Protein AF-A0A239FZC8-F1 (afdb_monomer)

Sequence (297 aa):
MQEYKDGKLLRVVVDGQQRLRAIFDFINDGIKISRAHNKEFAGLTFSQLPEDMQDDFMQYEVGCDVLNSAPLEELLDIFARINRYTVKLNGQEMRNASYSGFFKSAAYEIGYENLDHWLSSGILSKTSINRMAEAELASDLLGCFLVQMQSSKAVETTYKRFEDEEGAIPEVRARLRNAIHAVASVYTNDEIKGSAWSSKHMYFSLVTTLGHLQHEIEGLPETPLCENILDETQKLKSVLNGISADYASYSPQPKRAMAPEHLKPFIRASTLATTDTQARVARSVYILSVLEAHFDD

Foldseek 3Di:
DWDQDPNDIDDDDPDCPVVVVVLVCQCVQVDADDCLRPVVRGRPGLVRDDPVVNVVSVPDDDDDDDDDPDDPVVVVVVVVCVVVPPDPQDPVSVLVVVADFNLLSLLVVQLVVCVCLLPLLLLDDPVVVVNVVSSLLSLQLLQQLPPHQFFSVCSSVVRVVGRRPNPCSVVSSVLLVVLVVLVCLLDDSVRSNVWQCSHNLNVSLSSQLLSCQDPNGHLADDAPHHNVVSVVSVLLNVLVRVVRVLLVQQLDPPSLVVRDPLCNQLSCLSRPSVRGSSSSNSVSNSSRVSVCVSPVD

InterPro domains:
  IPR004919 GmrSD restriction endonucleases, N-terminal domain [PF03235] (12-99)

Organism: NCBI:txid74033

Radius of gyration: 24.31 Å; Cα contacts (8 Å, |Δi|>4): 348; chains: 1; bounding box: 44×50×77 Å

pLDDT: mean 90.91, std 10.53, range [50.06, 98.81]

Structure (mmCIF, N/CA/C/O backbone):
data_AF-A0A239FZC8-F1
#
_entry.id   AF-A0A239FZC8-F1
#
loop_
_atom_site.group_PDB
_atom_site.id
_atom_site.type_symbol
_atom_site.label_atom_id
_atom_site.label_alt_id
_atom_site.label_comp_id
_atom_site.label_asym_id
_atom_site.label_entity_id
_atom_site.label_seq_id
_atom_site.pdbx_PDB_ins_code
_atom_site.Cartn_x
_atom_site.Cartn_y
_atom_site.Cartn_z
_atom_site.occupancy
_atom_site.B_iso_or_equiv
_atom_site.auth_seq_id
_atom_site.auth_comp_id
_atom_site.auth_asym_id
_atom_site.auth_atom_id
_atom_site.pdbx_PDB_model_num
ATOM 1 N N . MET A 1 1 ? -14.727 18.823 31.881 1.00 56.81 1 MET A N 1
ATOM 2 C CA . MET A 1 1 ? -14.936 19.964 32.797 1.00 56.81 1 MET A CA 1
ATOM 3 C C . MET A 1 1 ? -15.112 19.424 34.198 1.00 56.81 1 MET A C 1
ATOM 5 O O . MET A 1 1 ? -15.787 18.415 34.356 1.00 56.81 1 MET A O 1
ATOM 9 N N . GLN A 1 2 ? -14.489 20.051 35.186 1.00 64.50 2 GLN A N 1
ATOM 10 C CA . GLN A 1 2 ? -14.589 19.655 36.587 1.00 64.50 2 GLN A CA 1
ATOM 11 C C . GLN A 1 2 ? -15.276 20.773 37.379 1.00 64.50 2 GLN A C 1
ATOM 13 O O . GLN A 1 2 ? -14.821 21.912 37.341 1.00 64.50 2 GLN A O 1
ATOM 18 N N . GLU A 1 3 ? -16.365 20.447 38.071 1.00 65.56 3 GLU A N 1
ATOM 19 C CA . GLU A 1 3 ? -17.132 21.355 38.928 1.00 65.56 3 GLU A CA 1
ATOM 20 C C . GLU A 1 3 ? -17.284 20.723 40.315 1.00 65.56 3 GLU A C 1
ATOM 22 O O . GLU A 1 3 ? -17.449 19.511 40.446 1.00 65.56 3 GLU A O 1
ATOM 27 N N . TYR A 1 4 ? -17.209 21.531 41.369 1.00 68.50 4 TYR A N 1
ATOM 28 C CA . TYR A 1 4 ? -17.460 21.071 42.729 1.00 68.50 4 TYR A CA 1
ATOM 29 C C . TYR A 1 4 ? -18.851 21.524 43.161 1.00 68.50 4 TYR A C 1
ATOM 31 O O . TYR A 1 4 ? -19.102 22.724 43.270 1.00 68.50 4 TYR A O 1
ATOM 39 N N . LYS A 1 5 ? -19.758 20.572 43.397 1.00 66.25 5 LYS A N 1
ATOM 40 C CA . LYS A 1 5 ? -21.150 20.850 43.762 1.00 66.25 5 LYS A CA 1
ATOM 41 C C . LYS A 1 5 ? -21.607 19.895 44.861 1.00 66.25 5 LYS A C 1
ATOM 43 O O . LYS A 1 5 ? -21.376 18.693 44.773 1.00 66.25 5 LYS A O 1
ATOM 48 N N . ASP A 1 6 ? -22.207 20.439 45.919 1.00 69.50 6 ASP A N 1
ATOM 49 C CA . ASP A 1 6 ? -22.741 19.690 47.071 1.00 69.50 6 ASP A CA 1
ATOM 50 C C . ASP A 1 6 ? -21.749 18.697 47.710 1.00 69.50 6 ASP A C 1
ATOM 52 O O . ASP A 1 6 ? -22.090 17.562 48.042 1.00 69.50 6 ASP A O 1
ATOM 56 N N . GLY A 1 7 ? -20.483 19.104 47.855 1.00 72.56 7 GLY A N 1
ATOM 57 C CA . GLY A 1 7 ? -19.440 18.259 48.448 1.00 72.56 7 GLY A CA 1
ATOM 58 C C . GLY A 1 7 ? -18.921 17.146 47.529 1.00 72.56 7 GLY A C 1
ATOM 59 O O . GLY A 1 7 ? -18.115 16.324 47.959 1.00 72.56 7 GLY A O 1
ATOM 60 N N . LYS A 1 8 ? -19.378 17.101 46.271 1.00 66.00 8 LYS A N 1
ATOM 61 C CA . LYS A 1 8 ? -18.981 16.107 45.273 1.00 66.00 8 LYS A CA 1
ATOM 62 C C . LYS A 1 8 ? -18.266 16.773 44.108 1.00 66.00 8 LYS A C 1
ATOM 64 O O . LYS A 1 8 ? -18.642 17.847 43.639 1.00 66.00 8 LYS A O 1
ATOM 69 N N . LEU A 1 9 ? -17.239 16.091 43.616 1.00 72.94 9 LEU A N 1
ATOM 70 C CA . LEU A 1 9 ? -16.553 16.476 42.397 1.00 72.94 9 LEU A CA 1
ATOM 71 C C . LEU A 1 9 ? -17.318 15.918 41.194 1.00 72.94 9 LEU A C 1
ATOM 73 O O . LEU A 1 9 ? -17.298 14.714 40.946 1.00 72.94 9 LEU A O 1
ATOM 77 N N . LEU A 1 10 ? -18.001 16.786 40.457 1.00 73.75 10 LEU A N 1
ATOM 78 C CA . LEU A 1 10 ? -18.678 16.435 39.218 1.00 73.75 10 LEU A CA 1
ATOM 79 C C . LEU A 1 10 ? -17.711 16.640 38.050 1.00 73.75 10 LEU A C 1
ATOM 81 O O . LEU A 1 10 ? -17.156 17.723 37.865 1.00 73.75 10 LEU A O 1
ATOM 85 N N . ARG A 1 11 ? -17.517 15.605 37.231 1.00 75.38 11 ARG A N 1
ATOM 86 C CA . ARG A 1 11 ? -16.782 15.716 35.969 1.00 75.38 11 ARG A CA 1
ATOM 87 C C . ARG A 1 11 ? -17.743 15.529 34.805 1.00 75.38 11 ARG A C 1
ATOM 89 O O . ARG A 1 11 ? -18.406 14.504 34.703 1.00 75.38 11 ARG A O 1
ATOM 96 N N . VAL A 1 12 ? -17.801 16.522 33.927 1.00 74.81 12 VAL A N 1
ATOM 97 C CA . VAL A 1 12 ? -18.571 16.478 32.683 1.00 74.81 12 VAL A CA 1
ATOM 98 C C . VAL A 1 12 ? -17.628 16.135 31.537 1.00 74.81 12 VAL A C 1
ATOM 100 O O . VAL A 1 12 ? -16.618 16.819 31.324 1.00 74.81 12 VAL A O 1
ATOM 103 N N . VAL A 1 13 ? -17.972 15.078 30.803 1.00 78.38 13 VAL A N 1
ATOM 104 C CA . VAL A 1 13 ? -17.283 14.661 29.579 1.00 78.38 13 VAL A CA 1
ATOM 105 C C . VAL A 1 13 ? -17.641 15.643 28.472 1.00 78.38 13 VAL A C 1
ATOM 107 O O . VAL A 1 13 ? -18.806 15.748 28.086 1.00 78.38 13 VAL A O 1
ATOM 110 N N . VAL A 1 14 ? -16.636 16.363 27.980 1.00 72.06 14 VAL A N 1
ATOM 111 C CA . VAL A 1 14 ? -16.830 17.402 26.960 1.00 72.06 14 VAL A CA 1
ATOM 112 C C . VAL A 1 14 ? -16.554 16.874 25.548 1.00 72.06 14 VAL A C 1
ATOM 114 O O . VAL A 1 14 ? -17.239 17.266 24.613 1.00 72.06 14 VAL A O 1
ATOM 117 N N . ASP A 1 15 ? -15.615 15.936 25.411 1.00 74.94 15 ASP A N 1
ATOM 118 C CA . ASP A 1 15 ? -15.326 15.181 24.187 1.00 74.94 15 ASP A CA 1
ATOM 119 C C . ASP A 1 15 ? -14.998 13.716 24.552 1.00 74.94 15 ASP A C 1
ATOM 121 O O . ASP A 1 15 ? -14.727 13.411 25.713 1.00 74.94 15 ASP A O 1
ATOM 125 N N . GLY A 1 16 ? -15.077 12.792 23.592 1.00 77.12 16 GLY A N 1
ATOM 126 C CA . GLY A 1 16 ? -14.844 11.358 23.808 1.00 77.12 16 GLY A CA 1
ATOM 127 C C . GLY A 1 16 ? -16.080 10.568 24.251 1.00 77.12 16 GLY A C 1
ATOM 128 O O . GLY A 1 16 ? -15.968 9.386 24.571 1.00 77.12 16 GLY A O 1
ATOM 129 N N . GLN A 1 17 ? -17.271 11.178 24.218 1.00 80.69 17 GLN A N 1
ATOM 130 C CA . GLN A 1 17 ? -18.528 10.533 24.629 1.00 80.69 17 GLN A CA 1
ATOM 131 C C . GLN A 1 17 ? -18.796 9.214 23.891 1.00 80.69 17 GLN A C 1
ATOM 133 O O . GLN A 1 17 ? -19.240 8.251 24.508 1.00 80.69 17 GLN A O 1
ATOM 138 N N . GLN A 1 18 ? -18.501 9.149 22.588 1.00 77.38 18 GLN A N 1
ATOM 139 C CA . GLN A 1 18 ? -18.691 7.924 21.804 1.00 77.38 18 GLN A CA 1
ATOM 140 C C . GLN A 1 18 ? -17.722 6.810 22.225 1.00 77.38 18 GLN A C 1
ATOM 142 O O . GLN A 1 18 ? -18.128 5.655 22.297 1.00 77.38 18 GLN A O 1
ATOM 147 N N . ARG A 1 19 ? -16.468 7.151 22.564 1.00 85.69 19 ARG A N 1
ATOM 148 C CA . ARG A 1 19 ? -15.463 6.175 23.021 1.00 85.69 19 ARG A CA 1
ATOM 149 C C . ARG A 1 19 ? -15.834 5.608 24.386 1.00 85.69 19 ARG A C 1
ATOM 151 O O . ARG A 1 19 ? -15.851 4.397 24.554 1.00 85.69 19 ARG A O 1
ATOM 158 N N . LEU A 1 20 ? -16.191 6.479 25.332 1.00 89.81 20 LEU A N 1
ATOM 159 C CA . LEU A 1 20 ? -16.640 6.050 26.658 1.00 89.81 20 LEU A CA 1
ATOM 160 C C . LEU A 1 20 ? -17.904 5.199 26.573 1.00 89.81 20 LEU A C 1
ATOM 162 O O . LEU A 1 20 ? -17.998 4.188 27.256 1.00 89.81 20 LEU A O 1
ATOM 166 N N . ARG A 1 21 ? -18.848 5.570 25.700 1.00 89.50 21 ARG A N 1
ATOM 167 C CA . ARG A 1 21 ? -20.038 4.755 25.456 1.00 89.50 21 ARG A CA 1
ATOM 168 C C . ARG A 1 21 ? -19.667 3.360 24.962 1.00 89.50 21 ARG A C 1
ATOM 170 O O . ARG A 1 21 ? -20.126 2.405 25.558 1.00 89.50 21 ARG A O 1
ATOM 177 N N . ALA A 1 22 ? -18.794 3.240 23.962 1.00 89.12 22 ALA A N 1
ATOM 178 C CA . ALA A 1 22 ? -18.357 1.933 23.471 1.00 89.12 22 ALA A CA 1
ATOM 179 C C . ALA A 1 22 ? -17.675 1.082 24.561 1.00 89.12 22 ALA A C 1
ATOM 181 O O . ALA A 1 22 ? -17.943 -0.111 24.652 1.00 89.12 22 ALA A O 1
ATOM 182 N N . ILE A 1 23 ? -16.843 1.688 25.420 1.00 91.94 23 ILE A N 1
ATOM 183 C CA . ILE A 1 23 ? -16.215 0.994 26.560 1.00 91.94 23 ILE A CA 1
ATOM 184 C C . ILE A 1 23 ? -17.284 0.474 27.527 1.00 91.94 23 ILE A C 1
ATOM 186 O O . ILE A 1 23 ? -17.276 -0.704 27.878 1.00 91.94 23 ILE A O 1
ATOM 190 N N . PHE A 1 24 ? -18.225 1.327 27.938 1.00 92.88 24 PHE A N 1
ATOM 191 C CA . PHE A 1 24 ? -19.292 0.919 28.853 1.00 92.88 24 PHE A CA 1
ATOM 192 C C . PHE A 1 24 ? -20.239 -0.103 28.228 1.00 92.88 24 PHE A C 1
ATOM 194 O O . PHE A 1 24 ? -20.649 -1.037 28.909 1.00 92.88 24 PHE A O 1
ATOM 201 N N . ASP A 1 25 ? -20.575 0.044 26.951 1.00 93.69 25 ASP A N 1
ATOM 202 C CA . ASP A 1 25 ? -21.417 -0.910 26.237 1.00 93.69 25 ASP A CA 1
ATOM 203 C C . ASP A 1 25 ? -20.723 -2.277 26.154 1.00 93.69 25 ASP A C 1
ATOM 205 O O . ASP A 1 25 ? -21.385 -3.293 26.326 1.00 93.69 25 ASP A O 1
ATOM 209 N N . PHE A 1 26 ? -19.398 -2.331 25.973 1.00 94.19 26 PHE A N 1
ATOM 210 C CA . PHE A 1 26 ? -18.653 -3.591 26.006 1.00 94.19 26 PHE A CA 1
ATOM 211 C C . PHE A 1 26 ? -18.638 -4.233 27.403 1.00 94.19 26 PHE A C 1
ATOM 213 O O . PHE A 1 26 ? -18.985 -5.406 27.517 1.00 94.19 26 PHE A O 1
ATOM 220 N N . ILE A 1 27 ? -18.328 -3.466 28.461 1.00 94.38 27 ILE A N 1
ATOM 221 C CA . ILE A 1 27 ? -18.333 -3.949 29.862 1.00 94.38 27 ILE A CA 1
ATOM 222 C C . ILE A 1 27 ? -19.712 -4.501 30.263 1.00 94.38 27 ILE A C 1
ATOM 224 O O . ILE A 1 27 ? -19.801 -5.465 31.016 1.00 94.38 27 ILE A O 1
ATOM 228 N N . ASN A 1 28 ? -20.792 -3.904 29.751 1.00 94.88 28 ASN A N 1
ATOM 229 C CA . ASN A 1 28 ? -22.169 -4.322 30.027 1.00 94.88 28 ASN A CA 1
ATOM 230 C C . ASN A 1 28 ? -22.706 -5.369 29.030 1.00 94.88 28 ASN A C 1
ATOM 232 O O . ASN A 1 28 ? -23.920 -5.488 28.869 1.00 94.88 28 ASN A O 1
ATOM 236 N N . ASP A 1 29 ? -21.827 -6.094 28.333 1.00 94.25 29 ASP A N 1
ATOM 237 C CA . ASP A 1 29 ? -22.170 -7.136 27.355 1.00 94.25 29 ASP A CA 1
ATOM 238 C C . ASP A 1 29 ? -23.054 -6.674 26.172 1.00 94.25 29 ASP A C 1
ATOM 240 O O . ASP A 1 29 ? -23.653 -7.483 25.460 1.00 94.25 29 ASP A O 1
ATOM 244 N N . GLY A 1 30 ? -23.126 -5.367 25.913 1.00 90.69 30 GLY A N 1
ATOM 245 C CA . GLY A 1 30 ? -23.856 -4.766 24.793 1.00 90.69 30 GLY A CA 1
ATOM 246 C C . GLY A 1 30 ? -23.126 -4.863 23.450 1.00 90.69 30 GLY A C 1
ATOM 247 O O . GLY A 1 30 ? -23.742 -4.669 22.401 1.00 90.69 30 GLY A O 1
ATOM 248 N N . ILE A 1 31 ? -21.828 -5.183 23.464 1.00 89.94 31 ILE A N 1
ATOM 249 C CA . ILE A 1 31 ? -20.987 -5.346 22.272 1.00 89.94 31 ILE A CA 1
ATOM 250 C C . ILE A 1 31 ? -20.282 -6.703 22.336 1.00 89.94 31 ILE A C 1
ATOM 252 O O . ILE A 1 31 ? -19.783 -7.112 23.382 1.00 89.94 31 ILE A O 1
ATOM 256 N N . LYS A 1 32 ? -20.214 -7.390 21.194 1.00 92.44 32 LYS A N 1
ATOM 257 C CA . LYS A 1 32 ? -19.417 -8.609 21.014 1.00 92.44 32 LYS A CA 1
ATOM 258 C C . LYS A 1 32 ? -18.127 -8.294 20.276 1.00 92.44 32 LYS A C 1
ATOM 260 O O . LYS A 1 32 ? -18.113 -7.439 19.390 1.00 92.44 32 LYS A O 1
ATOM 265 N N . ILE A 1 33 ? -17.063 -9.023 20.591 1.00 90.06 33 ILE A N 1
ATOM 266 C CA . ILE A 1 33 ? -15.787 -8.885 19.888 1.00 90.06 33 ILE A CA 1
ATOM 267 C C . ILE A 1 33 ? -15.963 -9.316 18.430 1.00 90.06 33 ILE A C 1
ATOM 269 O O . ILE A 1 33 ? -16.385 -10.439 18.138 1.00 90.06 33 ILE A O 1
ATOM 273 N N . SER A 1 34 ? -15.632 -8.416 17.503 1.00 87.44 34 SER A N 1
ATOM 274 C CA . SER A 1 34 ? -15.636 -8.730 16.076 1.00 87.44 34 SER A CA 1
ATOM 275 C C . SER A 1 34 ? -14.573 -9.777 15.764 1.00 87.44 34 SER A C 1
ATOM 277 O O . SER A 1 34 ? -13.406 -9.630 16.138 1.00 87.44 34 SER A O 1
ATOM 279 N N . ARG A 1 35 ? -14.958 -10.794 14.988 1.00 87.62 35 ARG A N 1
ATOM 280 C CA . ARG A 1 35 ? -14.028 -11.797 14.457 1.00 87.62 35 ARG A CA 1
ATOM 281 C C . ARG A 1 35 ? -12.920 -11.173 13.600 1.00 87.62 35 ARG A C 1
ATOM 283 O O . ARG A 1 35 ? -11.842 -11.751 13.503 1.00 87.62 35 ARG A O 1
ATOM 290 N N . ALA A 1 36 ? -13.172 -10.001 13.011 1.00 80.94 36 ALA A N 1
ATOM 291 C CA . ALA A 1 36 ? -12.178 -9.246 12.254 1.00 80.94 36 ALA A CA 1
ATOM 292 C C . ALA A 1 36 ? -11.087 -8.617 13.138 1.00 80.94 36 ALA A C 1
ATOM 294 O O . ALA A 1 36 ? -10.007 -8.319 12.636 1.00 80.94 36 ALA A O 1
ATOM 295 N N . HIS A 1 37 ? -11.352 -8.401 14.430 1.00 84.19 37 HIS A N 1
ATOM 296 C CA . HIS A 1 37 ? -10.394 -7.811 15.370 1.00 84.19 37 HIS A CA 1
ATOM 297 C C . HIS A 1 37 ? -9.653 -8.872 16.186 1.00 84.19 37 HIS A C 1
ATOM 299 O O . HIS A 1 37 ? -8.464 -8.728 16.447 1.00 84.19 37 HIS A O 1
ATOM 305 N N . ASN A 1 38 ? -10.348 -9.931 16.604 1.00 84.62 38 ASN A N 1
ATOM 306 C CA . ASN A 1 38 ? -9.744 -11.034 17.339 1.00 84.62 38 ASN A CA 1
ATOM 307 C C . ASN A 1 38 ? -10.500 -12.332 17.027 1.00 84.62 38 ASN A C 1
ATOM 309 O O . ASN A 1 38 ? -11.703 -12.429 17.265 1.00 84.62 38 ASN A O 1
ATOM 313 N N . LYS A 1 39 ? -9.792 -13.324 16.473 1.00 84.94 39 LYS A N 1
ATOM 314 C CA . LYS A 1 39 ? -10.377 -14.620 16.093 1.00 84.94 39 LYS A CA 1
ATOM 315 C C . LYS A 1 39 ? -10.611 -15.542 17.289 1.00 84.94 39 LYS A C 1
ATOM 317 O O . LYS A 1 39 ? -11.552 -16.325 17.248 1.00 84.94 39 LYS A O 1
ATOM 322 N N . GLU A 1 40 ? -9.764 -15.457 18.309 1.00 90.19 40 GLU A N 1
ATOM 323 C CA . GLU A 1 40 ? -9.802 -16.309 19.500 1.00 90.19 40 GLU A CA 1
ATOM 324 C C . GLU A 1 40 ? -11.004 -15.974 20.384 1.00 90.19 40 GLU A C 1
ATOM 326 O O . GLU A 1 40 ? -11.763 -16.860 20.767 1.00 90.19 40 GLU A O 1
ATOM 331 N N . PHE A 1 41 ? -11.238 -14.683 20.619 1.00 91.19 41 PHE A N 1
ATOM 332 C CA . PHE A 1 41 ? -12.339 -14.191 21.451 1.00 91.19 41 PHE A CA 1
ATOM 333 C C . PHE A 1 41 ? -13.552 -13.725 20.635 1.00 91.19 41 PHE A C 1
ATOM 335 O O . PHE A 1 41 ? -14.428 -13.028 21.144 1.00 91.19 41 PHE A O 1
ATOM 342 N N . ALA A 1 42 ? -13.615 -14.091 19.352 1.00 92.31 42 ALA A N 1
ATOM 343 C CA . ALA A 1 42 ? -14.677 -13.678 18.445 1.00 92.31 42 ALA A CA 1
ATOM 344 C C . ALA A 1 42 ? -16.070 -14.058 18.971 1.00 92.31 42 ALA A C 1
ATOM 346 O O . ALA A 1 42 ? -16.338 -15.209 19.308 1.00 92.31 42 ALA A O 1
ATOM 347 N N . GLY A 1 43 ? -16.993 -13.095 18.970 1.00 91.31 43 GLY A N 1
ATOM 348 C CA . GLY A 1 43 ? -18.377 -13.303 19.392 1.00 91.31 43 GLY A CA 1
ATOM 349 C C . GLY A 1 43 ? -18.593 -13.330 20.907 1.00 91.31 43 GLY A C 1
ATOM 350 O O . GLY A 1 43 ? -19.755 -13.373 21.322 1.00 91.31 43 GLY A O 1
ATOM 351 N N . LEU A 1 44 ? -17.522 -13.261 21.705 1.00 94.81 44 LEU A N 1
ATOM 352 C CA . LEU A 1 44 ? -17.601 -13.153 23.158 1.00 94.81 44 LEU A CA 1
ATOM 353 C C . LEU A 1 44 ? -17.961 -11.723 23.577 1.00 94.81 44 LEU A C 1
ATOM 355 O O . LEU A 1 44 ? -17.549 -10.746 22.941 1.00 94.81 44 LEU A O 1
ATOM 359 N N . THR A 1 45 ? -18.748 -11.613 24.641 1.00 94.94 45 THR A N 1
ATOM 360 C CA . THR A 1 45 ? -18.958 -10.372 25.396 1.00 94.94 45 THR A CA 1
ATOM 361 C C . THR A 1 45 ? -17.934 -10.267 26.533 1.00 94.94 45 THR A C 1
ATOM 363 O O . THR A 1 45 ? -17.194 -11.221 26.782 1.00 94.94 45 THR A O 1
ATOM 366 N N . PHE A 1 46 ? -17.861 -9.126 27.224 1.00 95.31 46 PHE A N 1
ATOM 367 C CA . PHE A 1 46 ? -16.882 -8.912 28.294 1.00 95.31 46 PHE A CA 1
ATOM 368 C C . PHE A 1 46 ? -16.952 -9.996 29.381 1.00 95.31 46 PHE A C 1
ATOM 370 O O . PHE A 1 46 ? -15.927 -10.579 29.723 1.00 95.31 46 PHE A O 1
ATOM 377 N N . SER A 1 47 ? -18.156 -10.352 29.842 1.00 95.25 47 SER A N 1
ATOM 378 C CA . SER A 1 47 ? -18.348 -11.382 30.877 1.00 95.25 47 SER A CA 1
ATOM 379 C C . SER A 1 47 ? -17.955 -12.800 30.446 1.00 95.25 47 SER A C 1
ATOM 381 O O . SER A 1 47 ? -17.830 -13.691 31.286 1.00 95.25 47 SER A O 1
ATOM 383 N N . GLN A 1 48 ? -17.771 -13.027 29.143 1.00 95.62 48 GLN A N 1
ATOM 384 C CA .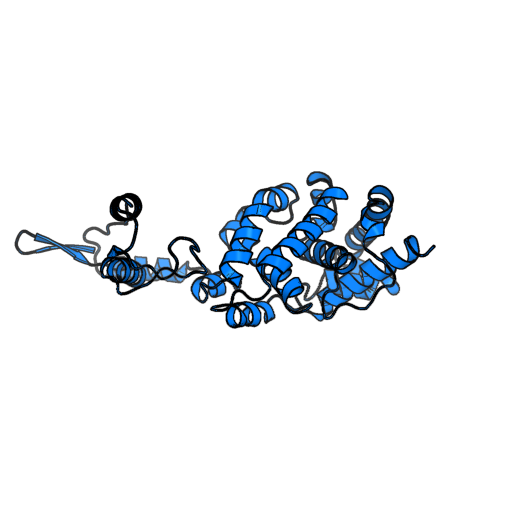 GLN A 1 48 ? -17.404 -14.323 28.572 1.00 95.62 48 GLN A CA 1
ATOM 385 C C . GLN A 1 48 ? -15.894 -14.468 28.341 1.00 95.62 48 GLN A C 1
ATOM 387 O O . GLN A 1 48 ? -15.448 -15.547 27.951 1.00 95.62 48 GLN A O 1
ATOM 392 N N . LEU A 1 49 ? -15.114 -13.402 28.545 1.00 94.88 49 LEU A N 1
ATOM 393 C CA . LEU A 1 49 ? -13.661 -13.444 28.412 1.00 94.88 49 LEU A CA 1
ATOM 394 C C . LEU A 1 49 ? -13.005 -14.239 29.554 1.00 94.88 49 LEU A C 1
ATOM 396 O O . LEU A 1 49 ? -13.565 -14.314 30.649 1.00 94.88 49 LEU A O 1
ATOM 400 N N . PRO A 1 50 ? -11.802 -14.797 29.334 1.00 95.69 50 PRO A N 1
ATOM 401 C CA . PRO A 1 50 ? -10.943 -15.278 30.415 1.00 95.69 50 PRO A CA 1
ATOM 402 C C . PRO A 1 50 ? -10.710 -14.207 31.496 1.00 95.69 50 PRO A C 1
ATOM 404 O O . PRO A 1 50 ? -10.665 -13.016 31.187 1.00 95.69 50 PRO A O 1
ATOM 407 N N . GLU A 1 51 ? -10.588 -14.623 32.760 1.00 94.19 51 GLU A N 1
ATOM 408 C CA . GLU A 1 51 ? -10.487 -13.713 33.916 1.00 94.19 51 GLU A CA 1
ATOM 409 C C . GLU A 1 51 ? -9.257 -12.792 33.825 1.00 94.19 51 GLU A C 1
ATOM 411 O O . GLU A 1 51 ? -9.368 -11.597 34.075 1.00 94.19 51 GLU A O 1
ATOM 416 N N . ASP A 1 52 ? -8.126 -13.307 33.339 1.00 94.50 52 ASP A N 1
ATOM 417 C CA . ASP A 1 52 ? -6.908 -12.538 33.059 1.00 94.50 52 ASP A CA 1
ATOM 418 C C . ASP A 1 52 ? -7.136 -11.433 32.016 1.00 94.50 52 ASP A C 1
ATOM 420 O O . ASP A 1 52 ? -6.703 -10.299 32.204 1.00 94.50 52 ASP A O 1
ATOM 424 N N . MET A 1 53 ? -7.888 -11.722 30.951 1.00 92.88 53 MET A N 1
ATOM 425 C CA . MET A 1 53 ? -8.230 -10.726 29.929 1.00 92.88 53 MET A CA 1
ATOM 426 C C . MET A 1 53 ? -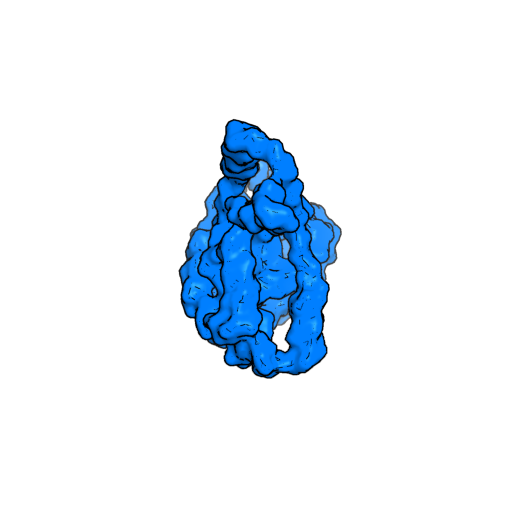9.226 -9.675 30.437 1.00 92.88 53 MET A C 1
ATOM 428 O O . MET A 1 53 ? -9.166 -8.515 30.019 1.00 92.88 53 MET A O 1
ATOM 432 N N . GLN A 1 54 ? -10.159 -10.065 31.314 1.00 94.56 54 GLN A N 1
ATOM 433 C CA . GLN A 1 54 ? -11.065 -9.118 31.972 1.00 94.56 54 GLN A CA 1
ATOM 434 C C . GLN A 1 54 ? -10.280 -8.169 32.882 1.00 94.56 54 GLN A C 1
ATOM 436 O O . GLN A 1 54 ? -10.490 -6.955 32.823 1.00 94.56 54 GLN A O 1
ATOM 441 N N . ASP A 1 55 ? -9.351 -8.711 33.668 1.00 94.12 55 ASP A N 1
ATOM 442 C CA . ASP A 1 55 ? -8.480 -7.943 34.553 1.00 94.12 55 ASP A CA 1
ATOM 443 C C . ASP A 1 55 ? -7.594 -6.973 33.764 1.00 94.12 55 ASP A C 1
ATOM 445 O O . ASP A 1 55 ? -7.568 -5.781 34.082 1.00 94.12 55 ASP A O 1
ATOM 449 N N . ASP A 1 56 ? -6.944 -7.437 32.694 1.00 93.44 56 ASP A N 1
ATOM 450 C CA . ASP A 1 56 ? -6.119 -6.600 31.816 1.00 93.44 56 ASP A CA 1
ATOM 451 C C . ASP A 1 56 ? -6.925 -5.441 31.209 1.00 93.44 56 ASP A C 1
ATOM 453 O O . ASP A 1 56 ? -6.463 -4.296 31.171 1.00 93.44 56 ASP A O 1
ATOM 457 N N . PHE A 1 57 ? -8.161 -5.704 30.768 1.00 93.00 57 PHE A N 1
ATOM 458 C CA . PHE A 1 57 ? -9.044 -4.661 30.243 1.00 93.00 57 PHE A CA 1
ATOM 459 C C . PHE A 1 57 ? -9.422 -3.635 31.322 1.00 93.00 57 PHE A C 1
ATOM 461 O O . PHE A 1 57 ? -9.405 -2.431 31.062 1.00 93.00 57 PHE A O 1
ATOM 468 N N . MET A 1 58 ? -9.744 -4.087 32.537 1.00 92.25 58 MET A N 1
ATOM 469 C CA . MET A 1 58 ? -10.141 -3.216 33.652 1.00 92.25 58 MET A CA 1
ATOM 470 C C . MET A 1 58 ? -8.980 -2.395 34.221 1.00 92.25 58 MET A C 1
ATOM 472 O O . MET A 1 58 ? -9.204 -1.313 34.768 1.00 92.25 58 MET A O 1
ATOM 476 N N . GLN A 1 59 ? -7.750 -2.885 34.082 1.00 92.88 59 GLN A N 1
ATOM 477 C CA . GLN A 1 59 ? -6.534 -2.177 34.480 1.00 92.88 59 GLN A CA 1
ATOM 478 C C . GLN A 1 59 ? -6.077 -1.138 33.447 1.00 92.88 59 GLN A C 1
ATOM 480 O O . GLN A 1 59 ? -5.188 -0.339 33.743 1.00 92.88 59 GLN A O 1
ATOM 485 N N . TYR A 1 60 ? -6.676 -1.107 32.252 1.00 90.44 60 TYR A N 1
ATOM 486 C CA . TYR A 1 60 ? -6.292 -0.157 31.215 1.00 90.44 60 TYR A CA 1
ATOM 487 C C . TYR A 1 60 ? -6.566 1.296 31.637 1.00 90.44 60 TYR A C 1
ATOM 489 O O . TYR A 1 60 ? -7.711 1.731 31.794 1.00 90.44 60 TYR A O 1
ATOM 497 N N . GLU A 1 61 ? -5.501 2.087 31.770 1.00 87.88 61 GLU A N 1
ATOM 498 C CA . GLU A 1 61 ? -5.608 3.503 32.110 1.00 87.88 61 GLU A CA 1
ATOM 499 C C . GLU A 1 61 ? -6.032 4.343 30.898 1.00 87.88 61 GLU A C 1
ATOM 501 O O . GLU A 1 61 ? -5.293 4.525 29.927 1.00 87.88 61 GLU A O 1
ATOM 506 N N . VAL A 1 62 ? -7.228 4.931 30.973 1.00 85.12 62 VAL A N 1
ATOM 507 C CA . VAL A 1 62 ? -7.701 5.879 29.959 1.00 85.12 62 VAL A CA 1
ATOM 508 C C . VAL A 1 62 ? -7.104 7.261 30.228 1.00 85.12 62 VAL A C 1
ATOM 510 O O . VAL A 1 62 ? -7.535 7.978 31.134 1.00 85.12 62 VAL A O 1
ATOM 513 N N . GLY A 1 63 ? -6.140 7.670 29.400 1.00 84.00 63 GLY A N 1
ATOM 514 C CA . GLY A 1 63 ? -5.583 9.024 29.427 1.00 84.00 63 GLY A CA 1
ATOM 515 C C . GLY A 1 63 ? -6.662 10.088 29.195 1.00 84.00 63 GLY A C 1
ATOM 516 O O . GLY A 1 63 ? -7.357 10.066 28.178 1.00 84.00 63 GLY A O 1
ATOM 517 N N . CYS A 1 64 ? -6.811 11.019 30.141 1.00 82.69 64 CYS A N 1
ATOM 518 C CA . CYS A 1 64 ? -7.820 12.076 30.097 1.00 82.69 64 CYS A CA 1
ATOM 519 C C . CYS A 1 64 ? -7.200 13.444 30.397 1.00 82.69 64 CYS A C 1
ATOM 521 O O . CYS A 1 64 ? -6.567 13.618 31.438 1.00 82.69 64 CYS A O 1
ATOM 523 N N . ASP A 1 65 ? -7.488 14.438 29.556 1.00 79.19 65 ASP A N 1
ATOM 524 C CA . ASP A 1 65 ? -7.150 15.834 29.836 1.00 79.19 65 ASP A CA 1
ATOM 525 C C . ASP A 1 65 ? -8.273 16.509 30.632 1.00 79.19 65 ASP A C 1
ATOM 527 O O . ASP A 1 65 ? -9.423 16.620 30.189 1.00 79.19 65 ASP A O 1
ATOM 531 N N . VAL A 1 66 ? -7.950 16.967 31.843 1.00 77.69 66 VAL A N 1
ATOM 532 C CA . VAL A 1 66 ? -8.918 17.622 32.728 1.00 77.69 66 VAL A CA 1
ATOM 533 C C . VAL A 1 66 ? -8.856 19.134 32.546 1.00 77.69 66 VAL A C 1
ATOM 535 O O . VAL A 1 66 ? -7.900 19.792 32.946 1.00 77.69 66 VAL A O 1
ATOM 538 N N . LEU A 1 67 ? -9.929 19.699 31.994 1.00 72.75 67 LEU A N 1
ATOM 539 C CA . LEU A 1 67 ? -10.137 21.146 31.945 1.00 72.75 67 LEU A CA 1
ATOM 540 C C . LEU A 1 67 ? -10.703 21.644 33.286 1.00 72.75 67 LEU A C 1
ATOM 542 O O . LEU A 1 67 ? -11.851 21.330 33.635 1.00 72.75 67 LEU A O 1
ATOM 546 N N . ASN A 1 68 ? -9.899 22.421 34.016 1.00 71.44 68 ASN A N 1
ATOM 547 C CA . ASN A 1 68 ? -10.256 23.041 35.295 1.00 71.44 68 ASN A CA 1
ATOM 548 C C . ASN A 1 68 ? -10.892 24.417 35.063 1.00 71.44 68 ASN A C 1
ATOM 550 O O . ASN A 1 68 ? -10.234 25.285 34.504 1.00 71.44 68 ASN A O 1
ATOM 554 N N . SER A 1 69 ? -12.136 24.614 35.514 1.00 62.28 69 SER A N 1
ATOM 555 C CA . SER A 1 69 ? -12.802 25.923 35.667 1.00 62.28 69 SER A CA 1
ATOM 556 C C . SER A 1 69 ? -12.568 26.965 34.556 1.00 62.28 69 SER A C 1
ATOM 558 O O . SER A 1 69 ? -12.428 28.150 34.852 1.00 62.28 69 SER A O 1
ATOM 560 N N . ALA A 1 70 ? -12.534 26.552 33.286 1.00 61.06 70 ALA A N 1
ATOM 561 C CA . ALA A 1 70 ? -12.430 27.483 32.165 1.00 61.06 70 ALA A CA 1
ATOM 562 C C . ALA A 1 70 ? -13.768 28.233 31.989 1.00 61.06 70 ALA A C 1
ATOM 564 O O . ALA A 1 70 ? -14.821 27.579 31.978 1.00 61.06 70 ALA A O 1
ATOM 565 N N . PRO A 1 71 ? -13.774 29.573 31.844 1.00 71.19 71 PRO A N 1
ATOM 566 C CA . PRO A 1 71 ? -14.953 30.317 31.415 1.00 71.19 71 PRO A CA 1
ATOM 567 C C . PRO A 1 71 ? -15.516 29.736 30.113 1.00 71.19 71 PRO A C 1
ATOM 569 O O . PRO A 1 71 ? -14.765 29.246 29.268 1.00 71.19 71 PRO A O 1
ATOM 572 N N . LEU A 1 72 ? -16.837 29.819 29.916 1.00 65.38 72 LEU A N 1
ATOM 573 C CA . LEU A 1 72 ? -17.506 29.270 28.728 1.00 65.38 72 LEU A CA 1
ATOM 574 C C . LEU A 1 72 ? -16.872 29.763 27.414 1.00 65.38 72 LEU A C 1
ATOM 576 O O . LEU A 1 72 ? -16.773 29.000 26.462 1.00 65.38 72 LEU A O 1
ATOM 580 N N . GLU A 1 73 ? -16.406 31.011 27.376 1.00 69.00 73 GLU A N 1
ATOM 581 C CA . GLU A 1 73 ? -15.726 31.608 26.220 1.00 69.00 73 GLU A CA 1
ATOM 582 C C . GLU A 1 73 ? -14.382 30.939 25.905 1.00 69.00 73 GLU A C 1
ATOM 584 O O . GLU A 1 73 ? -14.092 30.665 24.745 1.00 69.00 73 GLU A O 1
ATOM 589 N N . GLU A 1 74 ? -13.589 30.614 26.926 1.00 69.25 74 GLU A N 1
ATOM 590 C CA . GLU A 1 74 ? -12.300 29.932 26.771 1.00 69.25 74 GLU A CA 1
ATOM 591 C C . GLU A 1 74 ? -12.508 28.470 26.357 1.00 69.25 74 GLU A C 1
ATOM 593 O O . GLU A 1 74 ? -11.797 27.943 25.504 1.00 69.25 74 GLU A O 1
ATOM 598 N N . LEU A 1 75 ? -13.558 27.833 26.883 1.00 70.25 75 LEU A N 1
ATOM 599 C CA . LEU A 1 75 ? -13.984 26.502 26.464 1.00 70.25 75 LEU A CA 1
ATOM 600 C C . LEU A 1 75 ? -14.416 26.508 24.988 1.00 70.25 75 LEU A C 1
ATOM 602 O O . LEU A 1 75 ? -13.941 25.681 24.211 1.00 70.25 75 LEU A O 1
ATOM 606 N N . LEU A 1 76 ? -15.249 27.468 24.575 1.00 66.69 76 LEU A N 1
ATOM 607 C CA . LEU A 1 76 ? -15.662 27.645 23.180 1.00 66.69 76 LEU A CA 1
ATOM 608 C C . LEU A 1 76 ? -14.482 27.973 22.254 1.00 66.69 76 LEU A C 1
ATOM 610 O O . LEU A 1 76 ? -14.470 27.477 21.130 1.00 66.69 76 LEU A O 1
ATOM 614 N N . ASP A 1 77 ? -13.483 28.739 22.703 1.00 69.50 77 ASP A N 1
ATOM 615 C CA . ASP A 1 77 ? -12.268 29.013 21.926 1.00 69.50 77 ASP A CA 1
ATOM 616 C C . ASP A 1 77 ? -11.375 27.770 21.800 1.00 69.50 77 ASP A C 1
ATOM 618 O O . ASP A 1 77 ? -10.889 27.471 20.712 1.00 69.50 77 ASP A O 1
ATOM 622 N N . ILE A 1 78 ? -11.236 26.961 22.857 1.00 69.62 78 ILE A N 1
ATOM 623 C CA . ILE A 1 78 ? -10.567 25.653 22.782 1.00 69.62 78 ILE A CA 1
ATOM 624 C C . ILE A 1 78 ? -11.282 24.752 21.768 1.00 69.62 78 ILE A C 1
ATOM 626 O O . ILE A 1 78 ? -10.626 24.190 20.892 1.00 69.62 78 ILE A O 1
ATOM 630 N N . PHE A 1 79 ? -12.617 24.671 21.799 1.00 64.38 79 PHE A N 1
ATOM 631 C CA . PHE A 1 79 ? -13.387 23.929 20.792 1.00 64.38 79 PHE A CA 1
ATOM 632 C C . PHE A 1 79 ? -13.211 24.497 19.389 1.00 64.38 79 PHE A C 1
ATOM 634 O O . PHE A 1 79 ? -13.036 23.744 18.429 1.00 64.38 79 PHE A O 1
ATOM 641 N N . ALA A 1 80 ? -13.245 25.820 19.252 1.00 61.69 80 ALA A N 1
ATOM 642 C CA . ALA A 1 80 ? -13.056 26.484 17.979 1.00 61.69 80 ALA A CA 1
ATOM 643 C C . ALA A 1 80 ? -11.648 26.242 17.439 1.00 61.69 80 ALA A C 1
ATOM 645 O O . ALA A 1 80 ? -11.517 26.069 16.237 1.00 61.69 80 ALA A O 1
ATOM 646 N N . ARG A 1 81 ? -10.612 26.174 18.283 1.00 62.69 81 ARG A N 1
ATOM 647 C CA . ARG A 1 81 ? -9.220 25.899 17.895 1.00 62.69 81 ARG A CA 1
ATOM 648 C C . ARG A 1 81 ? -9.000 24.428 17.575 1.00 62.69 81 ARG A C 1
ATOM 650 O O . ARG A 1 81 ? -8.430 24.152 16.524 1.00 62.69 81 ARG A O 1
ATOM 657 N N . ILE A 1 82 ? -9.508 23.502 18.390 1.00 62.78 82 ILE A N 1
ATOM 658 C CA . ILE A 1 82 ? -9.487 22.064 18.084 1.00 62.78 82 ILE A CA 1
ATOM 659 C C . ILE A 1 82 ? -10.112 21.845 16.704 1.00 62.78 82 ILE A C 1
ATOM 661 O O . ILE A 1 82 ? -9.471 21.271 15.833 1.00 62.78 82 ILE A O 1
ATOM 665 N N . ASN A 1 83 ? -11.285 22.425 16.439 1.00 52.28 83 ASN A N 1
ATOM 666 C CA . ASN A 1 83 ? -11.965 22.274 15.153 1.00 52.28 83 ASN A CA 1
ATOM 667 C C . ASN A 1 83 ? -11.370 23.132 14.011 1.00 52.28 83 ASN A C 1
ATOM 669 O O . ASN A 1 83 ? -11.365 22.682 12.869 1.00 52.28 83 ASN A O 1
ATOM 673 N N . ARG A 1 84 ? -10.834 24.340 14.270 1.00 50.06 84 ARG A N 1
ATOM 674 C CA . ARG A 1 84 ? -10.205 25.217 13.248 1.00 50.06 84 ARG A CA 1
ATOM 675 C C . ARG A 1 84 ? -8.866 24.691 12.764 1.00 50.06 84 ARG A C 1
ATOM 677 O O . ARG A 1 84 ? -8.539 24.882 11.598 1.00 50.06 84 ARG A O 1
ATOM 684 N N . TYR A 1 85 ? -8.080 24.093 13.655 1.00 52.09 8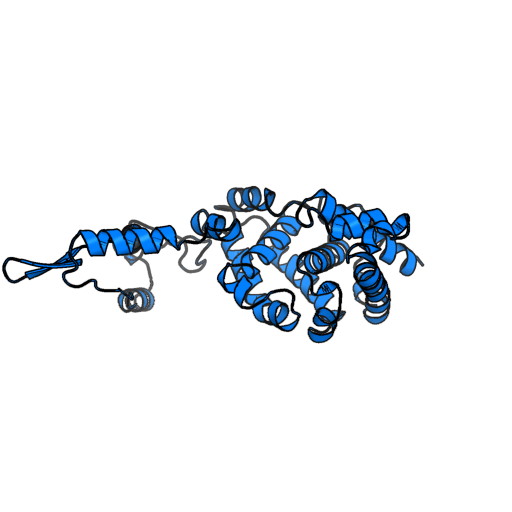5 TYR A N 1
ATOM 685 C CA . TYR A 1 85 ? -6.793 23.492 13.312 1.00 52.09 85 TYR A CA 1
ATOM 686 C C . TYR A 1 85 ? -6.921 22.009 12.950 1.00 52.09 85 TYR A C 1
ATOM 688 O O . TYR A 1 85 ? -5.918 21.395 12.586 1.00 52.09 85 TYR A O 1
ATOM 696 N N . THR A 1 86 ? -8.133 21.435 12.994 1.00 58.41 86 THR A N 1
ATOM 697 C CA . THR A 1 86 ? -8.378 20.092 12.464 1.00 58.41 86 THR A CA 1
ATOM 698 C C . THR A 1 86 ? -8.169 20.129 10.956 1.00 58.41 86 THR A C 1
ATOM 700 O O . THR A 1 86 ? -9.006 20.598 10.182 1.00 58.41 86 THR A O 1
ATOM 703 N N . VAL A 1 87 ? -7.008 19.637 10.529 1.00 65.50 87 VAL A N 1
ATOM 704 C CA . VAL A 1 87 ? -6.751 19.332 9.127 1.00 65.50 87 VAL A CA 1
ATOM 705 C C . VAL A 1 87 ? -7.828 18.353 8.679 1.00 65.50 87 VAL A C 1
ATOM 707 O O . VAL A 1 87 ? -8.078 17.350 9.345 1.00 65.50 87 VAL A O 1
ATOM 710 N N . LYS A 1 88 ? -8.476 18.645 7.547 1.00 78.50 88 LYS A N 1
ATOM 711 C CA . LYS A 1 88 ? -9.485 17.754 6.975 1.00 78.50 88 LYS A CA 1
ATOM 712 C C . LYS A 1 88 ? -8.911 16.337 6.861 1.00 78.50 88 LYS A C 1
ATOM 714 O O . LYS A 1 88 ? -7.827 16.157 6.287 1.00 78.50 88 LYS A O 1
ATOM 719 N N . LEU A 1 89 ? -9.658 15.362 7.384 1.00 81.69 89 LEU A N 1
ATOM 720 C CA . LEU A 1 89 ? -9.312 13.949 7.268 1.00 81.69 89 LEU A CA 1
ATOM 721 C C . LEU A 1 89 ? -9.111 13.593 5.789 1.00 81.69 89 LEU A C 1
ATOM 723 O O . LEU A 1 89 ? -9.891 13.999 4.920 1.00 81.69 89 LEU A O 1
ATOM 727 N N . ASN A 1 90 ? -8.030 12.878 5.498 1.00 89.25 90 ASN A N 1
ATOM 728 C CA . ASN A 1 90 ? -7.768 12.330 4.179 1.00 89.25 90 ASN A CA 1
ATOM 729 C C . ASN A 1 90 ? -8.683 11.116 3.926 1.00 89.25 90 ASN A C 1
ATOM 731 O O . ASN A 1 90 ? -9.430 10.673 4.802 1.00 89.25 90 ASN A O 1
ATOM 735 N N . GLY A 1 91 ? -8.636 10.579 2.704 1.00 91.38 91 GLY A N 1
ATOM 736 C CA . GLY A 1 91 ? -9.446 9.418 2.328 1.00 91.38 91 GLY A CA 1
ATOM 737 C C . GLY A 1 91 ? -9.242 8.220 3.258 1.00 91.38 91 GLY A C 1
ATOM 738 O O . GLY A 1 91 ? -10.217 7.605 3.680 1.00 91.38 91 GLY A O 1
ATOM 739 N N . GLN A 1 92 ? -7.995 7.923 3.627 1.00 94.12 92 GLN A N 1
ATOM 740 C CA . GLN A 1 92 ? -7.674 6.787 4.486 1.00 94.12 92 GLN A CA 1
ATOM 741 C C . GLN A 1 92 ? -8.146 6.977 5.933 1.00 94.12 92 GLN A C 1
ATOM 743 O O . GLN A 1 92 ? -8.688 6.044 6.515 1.00 94.12 92 GLN A O 1
ATOM 748 N N . GLU A 1 93 ? -8.010 8.173 6.500 1.00 88.56 93 GLU A N 1
ATOM 749 C CA . GLU A 1 93 ? -8.467 8.504 7.853 1.00 88.56 93 GLU A CA 1
ATOM 750 C C . GLU A 1 93 ? -10.000 8.413 7.956 1.00 88.56 93 GLU A C 1
ATOM 752 O O . GLU A 1 93 ? -10.526 7.882 8.934 1.00 88.56 93 GLU A O 1
ATOM 757 N N . MET A 1 94 ? -10.729 8.848 6.918 1.00 90.06 94 MET A N 1
ATOM 758 C CA . MET A 1 94 ? -12.184 8.659 6.840 1.00 90.06 94 MET A CA 1
ATOM 759 C C . MET A 1 94 ? -12.562 7.175 6.752 1.00 90.06 94 MET A C 1
ATOM 761 O O . MET A 1 94 ? -13.488 6.742 7.439 1.00 90.06 94 MET A O 1
ATOM 765 N N . ARG A 1 95 ? -11.835 6.378 5.955 1.00 93.56 95 ARG A N 1
ATOM 766 C CA . ARG A 1 95 ? -12.049 4.922 5.879 1.00 93.56 95 ARG A CA 1
ATOM 767 C C . ARG A 1 95 ? -11.775 4.244 7.218 1.00 93.56 95 ARG A C 1
ATOM 769 O O . ARG A 1 95 ? -12.584 3.442 7.665 1.00 93.56 95 ARG A O 1
ATOM 776 N N . ASN A 1 96 ? -10.695 4.616 7.900 1.00 90.25 96 ASN A N 1
ATOM 777 C CA . ASN A 1 96 ? -10.385 4.100 9.229 1.00 90.25 96 ASN A CA 1
ATOM 778 C C . ASN A 1 96 ? -11.507 4.370 10.242 1.00 90.25 96 ASN A C 1
ATOM 780 O O . ASN A 1 96 ? -11.780 3.519 11.083 1.00 90.25 96 ASN A O 1
ATOM 784 N N . ALA A 1 97 ? -12.150 5.537 10.159 1.00 84.19 97 ALA A N 1
ATOM 785 C CA . ALA A 1 97 ? -13.274 5.889 11.022 1.00 84.19 97 ALA A CA 1
ATOM 786 C C . ALA A 1 97 ? -14.587 5.183 10.637 1.00 84.19 97 ALA A C 1
ATOM 788 O O . ALA A 1 97 ? -15.444 5.000 11.496 1.00 84.19 97 ALA A O 1
ATOM 789 N N . SER A 1 98 ? -14.753 4.813 9.364 1.00 88.88 98 SER A N 1
ATOM 790 C CA . SER A 1 98 ? -16.017 4.276 8.834 1.00 88.88 98 SER A CA 1
ATOM 791 C C . SER A 1 98 ? -16.092 2.749 8.833 1.00 88.88 98 SER A C 1
ATOM 793 O O . SER A 1 98 ? -17.192 2.208 8.805 1.00 88.88 98 SER A O 1
ATOM 795 N N . TYR A 1 99 ? -14.946 2.066 8.837 1.00 92.56 99 TYR A N 1
ATOM 796 C CA . TYR A 1 99 ? -14.857 0.615 8.682 1.00 92.56 99 TYR A CA 1
ATOM 797 C C . TYR A 1 99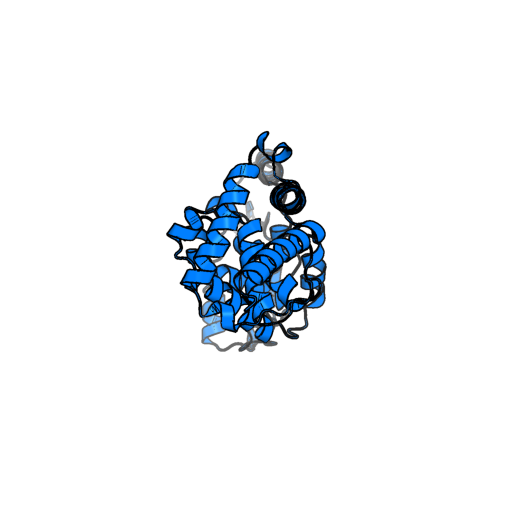 ? -14.085 -0.025 9.840 1.00 92.56 99 TYR A C 1
ATOM 799 O O . TYR A 1 99 ? -13.208 0.597 10.450 1.00 92.56 99 TYR A O 1
ATOM 807 N N . SER A 1 100 ? -14.388 -1.288 10.118 1.00 91.44 100 SER A N 1
ATOM 808 C CA . SER A 1 100 ? -13.805 -2.118 11.184 1.00 91.44 100 SER A CA 1
ATOM 80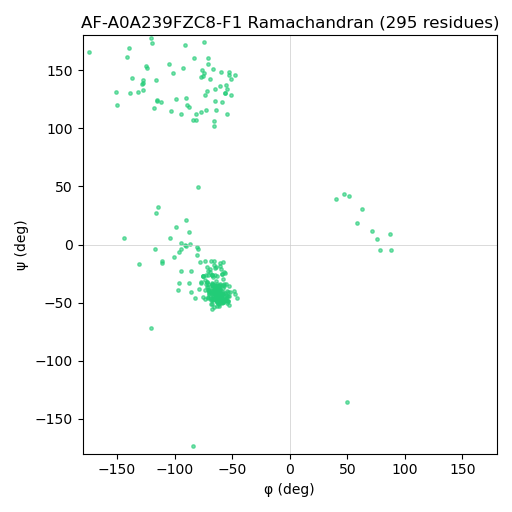9 C C . SER A 1 100 ? -13.639 -3.590 10.775 1.00 91.44 100 SER A C 1
ATOM 811 O O . SER A 1 100 ? -13.250 -4.427 11.583 1.00 91.44 100 SER A O 1
ATOM 813 N N . GLY A 1 101 ? -13.925 -3.914 9.516 1.00 93.31 101 GLY A N 1
ATOM 814 C CA . GLY A 1 101 ? -14.006 -5.283 9.041 1.00 93.31 101 GLY A CA 1
ATOM 815 C C . GLY A 1 101 ? -12.694 -5.945 8.642 1.00 93.31 101 GLY A C 1
ATOM 816 O O . GLY A 1 101 ? -11.600 -5.389 8.776 1.00 93.31 101 GLY A O 1
ATOM 817 N N . PHE A 1 102 ? -12.819 -7.149 8.081 1.00 96.00 102 PHE A N 1
ATOM 818 C CA . PHE A 1 102 ? -11.688 -8.020 7.739 1.00 96.00 102 PHE A CA 1
ATOM 819 C C . PHE A 1 102 ? -10.691 -7.365 6.783 1.00 96.00 102 PHE A C 1
ATOM 821 O O . PHE A 1 102 ? -9.479 -7.486 6.975 1.00 96.00 102 PHE A O 1
ATOM 828 N N . PHE A 1 103 ? -11.181 -6.638 5.775 1.00 97.75 103 PHE A N 1
ATOM 829 C CA . PHE A 1 103 ? -10.304 -5.957 4.821 1.00 97.75 103 PHE A CA 1
ATOM 830 C C . PHE A 1 103 ? -9.458 -4.870 5.477 1.00 97.75 103 PHE A C 1
ATOM 832 O O . PHE A 1 103 ? -8.263 -4.767 5.198 1.00 97.75 103 PHE A O 1
ATOM 839 N N . LYS A 1 104 ? -10.059 -4.083 6.378 1.00 96.50 104 LYS A N 1
ATOM 840 C CA . LYS A 1 104 ? -9.330 -3.070 7.139 1.00 96.50 104 LYS A CA 1
ATOM 841 C C . LYS A 1 104 ? -8.251 -3.732 7.984 1.00 96.50 104 LYS A C 1
ATOM 843 O O . LYS A 1 104 ? -7.096 -3.337 7.870 1.00 96.50 104 LYS A O 1
ATOM 848 N N . SER A 1 105 ? -8.609 -4.729 8.793 1.00 95.81 105 SER A N 1
ATOM 849 C CA . SER A 1 105 ? -7.646 -5.418 9.659 1.00 95.81 105 SER A CA 1
ATOM 850 C C . SER A 1 105 ? -6.461 -5.952 8.855 1.00 95.81 105 SER A C 1
ATOM 852 O O . SER A 1 105 ? -5.315 -5.635 9.164 1.00 95.81 105 SER A O 1
ATOM 854 N N . ALA A 1 106 ? -6.725 -6.649 7.745 1.00 97.81 106 ALA A N 1
ATOM 855 C CA . ALA A 1 106 ? -5.676 -7.177 6.881 1.00 97.81 106 ALA A CA 1
ATOM 856 C C . ALA A 1 106 ? -4.798 -6.077 6.259 1.00 97.81 106 ALA A C 1
ATOM 858 O O . ALA A 1 106 ? -3.577 -6.214 6.235 1.00 97.81 106 ALA A O 1
ATOM 859 N N . ALA A 1 107 ? -5.381 -4.972 5.784 1.00 97.94 107 ALA A N 1
ATOM 860 C CA . ALA A 1 107 ? -4.607 -3.859 5.236 1.00 97.94 107 ALA A CA 1
ATOM 861 C C . ALA A 1 107 ? -3.704 -3.200 6.295 1.00 97.94 107 ALA A C 1
ATOM 863 O O . ALA A 1 107 ? -2.555 -2.873 6.001 1.00 97.94 107 ALA A O 1
ATOM 864 N N . TYR A 1 108 ? -4.186 -3.033 7.528 1.00 96.75 108 TYR A N 1
ATOM 865 C CA . TYR A 1 108 ? -3.387 -2.473 8.623 1.00 96.75 108 TYR A CA 1
ATOM 866 C C . TYR A 1 108 ? -2.259 -3.414 9.049 1.00 96.75 108 TYR A C 1
ATOM 868 O O . TYR A 1 108 ? -1.131 -2.960 9.226 1.00 96.75 108 TYR A O 1
ATOM 876 N N . GLU A 1 109 ? -2.525 -4.718 9.143 1.00 96.38 109 GLU A N 1
ATOM 877 C CA . GLU A 1 109 ? -1.495 -5.724 9.425 1.00 96.38 109 GLU A CA 1
ATOM 878 C C . GLU A 1 109 ? -0.402 -5.727 8.351 1.00 96.38 109 GLU A C 1
ATOM 880 O O . GLU A 1 109 ? 0.780 -5.667 8.677 1.00 96.38 109 GLU A O 1
ATOM 885 N N . ILE A 1 110 ? -0.776 -5.719 7.066 1.00 98.12 110 ILE A N 1
ATOM 886 C CA . ILE A 1 110 ? 0.181 -5.647 5.950 1.00 98.12 110 ILE A CA 1
ATOM 887 C C . ILE A 1 110 ? 0.978 -4.340 6.003 1.00 98.12 110 ILE A C 1
ATOM 889 O O . ILE A 1 110 ? 2.185 -4.344 5.762 1.00 98.12 110 ILE A O 1
ATOM 893 N N . GLY A 1 111 ? 0.321 -3.224 6.327 1.00 96.50 111 GLY A N 1
ATOM 894 C CA . GLY A 1 111 ? 0.988 -1.935 6.475 1.00 96.50 111 GLY A CA 1
ATOM 895 C C . GLY A 1 111 ? 2.019 -1.932 7.603 1.00 96.50 111 GLY A C 1
ATOM 896 O O . GLY A 1 111 ? 3.124 -1.424 7.419 1.00 96.50 111 GLY A O 1
ATOM 897 N N . TYR A 1 112 ? 1.684 -2.548 8.736 1.00 93.88 112 TYR A N 1
ATOM 898 C CA . TYR A 1 112 ? 2.581 -2.695 9.878 1.00 93.88 112 TYR A CA 1
ATOM 899 C C . TYR A 1 112 ? 3.758 -3.634 9.574 1.00 93.88 112 TYR A C 1
ATOM 901 O O . TYR A 1 112 ? 4.904 -3.266 9.818 1.00 93.88 112 TYR A O 1
ATOM 909 N N . GLU A 1 113 ? 3.501 -4.796 8.959 1.00 96.56 113 GLU A N 1
ATOM 910 C CA . GLU A 1 113 ? 4.532 -5.768 8.550 1.00 96.56 113 GLU A CA 1
ATOM 911 C C . GLU A 1 113 ? 5.605 -5.156 7.637 1.00 96.56 113 GLU A C 1
ATOM 913 O O . GLU A 1 113 ? 6.768 -5.547 7.697 1.00 96.56 113 GLU A O 1
ATOM 918 N N . ASN A 1 114 ? 5.224 -4.196 6.790 1.00 97.06 114 ASN A N 1
ATOM 919 C CA . ASN A 1 114 ? 6.108 -3.599 5.785 1.00 97.06 114 ASN A CA 1
ATOM 920 C C . ASN A 1 114 ? 6.605 -2.195 6.158 1.00 97.06 114 ASN A C 1
ATOM 922 O O . ASN A 1 114 ? 7.280 -1.548 5.352 1.00 97.06 114 ASN A O 1
ATOM 926 N N . LEU A 1 115 ? 6.298 -1.715 7.368 1.00 93.19 115 LEU A N 1
ATOM 927 C CA . LEU A 1 115 ? 6.564 -0.340 7.788 1.00 93.19 115 LEU A CA 1
ATOM 928 C C . LEU A 1 115 ? 8.051 0.026 7.680 1.00 93.19 115 LEU A C 1
ATOM 930 O O . LEU A 1 115 ? 8.402 1.043 7.074 1.00 93.19 115 LEU A O 1
ATOM 934 N N . ASP A 1 116 ? 8.925 -0.827 8.215 1.00 94.88 116 ASP A N 1
ATOM 935 C CA . ASP A 1 116 ? 10.374 -0.605 8.217 1.00 94.88 116 ASP A CA 1
ATOM 936 C C . ASP A 1 116 ? 10.961 -0.632 6.806 1.00 94.88 116 ASP A C 1
ATOM 938 O O . ASP A 1 116 ? 11.813 0.198 6.472 1.00 94.88 116 ASP A O 1
ATOM 942 N N . HIS A 1 117 ? 10.473 -1.538 5.953 1.00 97.12 117 HIS A N 1
ATOM 943 C CA . HIS A 1 117 ? 10.865 -1.620 4.547 1.00 97.12 117 HIS A CA 1
ATOM 944 C C . HIS A 1 117 ? 10.470 -0.344 3.795 1.00 97.12 117 HIS A C 1
ATOM 946 O O . HIS A 1 117 ? 11.313 0.262 3.129 1.00 97.12 117 HIS A O 1
ATOM 952 N N . TRP A 1 118 ? 9.224 0.117 3.934 1.00 98.19 118 TRP A N 1
ATOM 953 C CA . TRP A 1 118 ? 8.737 1.310 3.237 1.00 98.19 118 TRP A CA 1
ATOM 954 C C . TRP A 1 118 ? 9.394 2.604 3.721 1.00 98.19 118 TRP A C 1
ATOM 956 O O . TRP A 1 118 ? 9.653 3.492 2.905 1.00 98.19 118 TRP A O 1
ATOM 966 N N . LEU A 1 119 ? 9.717 2.704 5.013 1.00 94.94 119 LEU A N 1
ATOM 967 C CA . LEU A 1 119 ? 10.489 3.816 5.571 1.00 94.94 119 LEU A CA 1
ATOM 968 C C . LEU A 1 119 ? 11.938 3.811 5.082 1.00 94.94 119 LEU A C 1
ATOM 970 O O . LEU A 1 119 ? 12.436 4.827 4.594 1.00 94.94 119 LEU A O 1
ATOM 974 N N . SER A 1 120 ? 12.617 2.670 5.206 1.00 96.56 120 SER A N 1
ATOM 975 C CA . SER A 1 120 ? 14.034 2.537 4.847 1.00 96.56 120 SER A CA 1
ATOM 976 C C . SER A 1 120 ? 14.261 2.752 3.353 1.00 96.56 120 SER A C 1
ATOM 978 O O . SER A 1 120 ? 15.232 3.398 2.968 1.00 96.56 120 SER A O 1
ATOM 980 N N . SER A 1 121 ? 13.315 2.302 2.526 1.00 97.69 121 SER A N 1
ATOM 981 C CA . SER A 1 121 ? 13.344 2.452 1.067 1.00 97.69 121 SER A CA 1
ATOM 982 C C . SER A 1 121 ? 12.913 3.837 0.569 1.00 97.69 121 SER A C 1
ATOM 984 O O . SER A 1 121 ? 12.931 4.096 -0.631 1.00 97.69 121 SER A O 1
ATOM 986 N N . GLY A 1 122 ? 12.487 4.739 1.462 1.00 97.25 122 GLY A N 1
ATOM 987 C CA . GLY A 1 122 ? 12.016 6.079 1.095 1.00 97.25 122 GLY A CA 1
ATOM 988 C C . GLY A 1 122 ? 10.653 6.120 0.392 1.00 97.25 122 GLY A C 1
ATOM 989 O O . GLY A 1 122 ? 10.275 7.176 -0.110 1.00 97.25 122 GLY A O 1
ATOM 990 N N . ILE A 1 123 ? 9.912 5.006 0.380 1.00 98.12 123 ILE A N 1
ATOM 991 C CA . ILE A 1 123 ? 8.571 4.895 -0.219 1.00 98.12 123 ILE A CA 1
ATOM 992 C C . ILE A 1 123 ? 7.559 5.723 0.569 1.00 98.12 123 ILE A C 1
ATOM 994 O O . ILE A 1 123 ? 6.700 6.396 -0.006 1.00 98.12 123 ILE A O 1
ATOM 998 N N . LEU A 1 124 ? 7.682 5.686 1.896 1.00 96.44 124 LEU A N 1
ATOM 999 C CA . LEU A 1 124 ? 6.891 6.475 2.829 1.00 96.44 124 LEU A CA 1
ATOM 1000 C C . LEU A 1 124 ? 7.811 7.301 3.728 1.00 96.44 124 LEU A C 1
ATOM 1002 O O . LEU A 1 124 ? 8.939 6.920 4.033 1.00 96.44 124 LEU A O 1
ATOM 1006 N N . SER A 1 125 ? 7.304 8.442 4.188 1.00 92.69 125 SER A N 1
ATOM 1007 C CA . SER A 1 125 ? 7.974 9.272 5.189 1.00 92.69 125 SER A CA 1
ATOM 1008 C C . SER A 1 125 ? 7.303 9.129 6.553 1.00 92.69 125 SER A C 1
ATOM 1010 O O . SER A 1 125 ? 6.097 8.878 6.639 1.00 92.69 125 SER A O 1
ATOM 1012 N N . LYS A 1 126 ? 8.054 9.394 7.629 1.00 86.38 126 LYS A N 1
ATOM 1013 C CA . LYS A 1 126 ? 7.511 9.444 8.999 1.00 86.38 126 LYS A CA 1
ATOM 1014 C C . LYS A 1 126 ? 6.294 10.373 9.101 1.00 86.38 126 LYS A C 1
ATOM 1016 O O . LYS A 1 126 ? 5.297 10.026 9.719 1.00 86.38 126 LYS A O 1
ATOM 1021 N N . THR A 1 127 ? 6.340 11.524 8.428 1.00 83.00 127 THR A N 1
ATOM 1022 C CA . THR A 1 127 ? 5.221 12.477 8.388 1.00 83.00 127 THR A CA 1
ATOM 1023 C C . THR A 1 127 ? 3.984 11.896 7.705 1.00 83.00 127 THR A C 1
ATOM 1025 O O . THR A 1 127 ? 2.871 12.159 8.149 1.00 83.00 127 THR A O 1
ATOM 1028 N N . SER A 1 128 ? 4.156 11.109 6.639 1.00 86.88 128 SER A N 1
ATOM 1029 C CA . SER A 1 128 ? 3.029 10.481 5.938 1.00 86.88 128 SER A CA 1
ATOM 1030 C C . SER A 1 128 ? 2.386 9.342 6.737 1.00 86.88 128 SER A C 1
ATOM 1032 O O . SER A 1 128 ? 1.170 9.182 6.678 1.00 86.88 128 SER A O 1
ATOM 1034 N N . ILE A 1 129 ? 3.166 8.610 7.538 1.00 87.31 129 ILE A N 1
ATOM 1035 C CA . ILE A 1 129 ? 2.666 7.521 8.399 1.00 87.31 129 ILE A CA 1
ATOM 1036 C C . ILE A 1 129 ? 1.748 8.050 9.499 1.00 87.31 129 ILE A C 1
ATOM 1038 O O . ILE A 1 129 ? 0.710 7.462 9.777 1.00 87.31 129 ILE A O 1
ATOM 1042 N N . ASN A 1 130 ? 2.034 9.240 10.039 1.00 78.62 130 ASN A N 1
ATOM 1043 C CA . ASN A 1 130 ? 1.115 9.909 10.970 1.00 78.62 130 ASN A CA 1
ATOM 1044 C C . ASN A 1 130 ? -0.283 10.157 10.367 1.00 78.62 130 ASN A C 1
ATOM 1046 O O . ASN A 1 130 ? -1.215 10.470 11.099 1.00 78.62 130 ASN A O 1
ATOM 1050 N N . ARG A 1 131 ? -0.423 10.041 9.041 1.00 85.38 131 ARG A N 1
ATOM 1051 C CA . ARG A 1 131 ? -1.678 10.158 8.292 1.00 85.38 131 ARG A CA 1
ATOM 1052 C C . ARG A 1 131 ? -2.081 8.856 7.592 1.00 85.38 131 ARG A C 1
ATOM 1054 O O . ARG A 1 131 ? -2.770 8.900 6.570 1.00 85.38 131 ARG A O 1
ATOM 1061 N N . MET A 1 132 ? -1.656 7.719 8.146 1.00 92.31 132 MET A N 1
ATOM 1062 C CA . MET A 1 132 ? -2.031 6.360 7.738 1.00 92.31 132 MET A CA 1
ATOM 1063 C C . MET A 1 132 ? -1.608 5.995 6.309 1.00 92.31 132 MET A C 1
ATOM 1065 O O . MET A 1 132 ? -2.290 5.235 5.618 1.00 92.31 132 MET A O 1
ATOM 1069 N N . ALA A 1 133 ? -0.506 6.566 5.812 1.00 94.19 133 ALA A N 1
ATOM 1070 C CA . ALA A 1 133 ? -0.060 6.323 4.441 1.00 94.19 133 ALA A CA 1
ATOM 1071 C C . ALA A 1 133 ? 0.356 4.861 4.187 1.00 94.19 133 ALA A C 1
ATOM 1073 O O . ALA A 1 133 ? 0.260 4.402 3.044 1.00 94.19 133 ALA A O 1
ATOM 1074 N N . GLU A 1 134 ? 0.790 4.149 5.229 1.00 96.94 134 GLU A N 1
ATOM 1075 C CA . GLU A 1 134 ? 1.085 2.715 5.238 1.00 96.94 134 GLU A CA 1
ATOM 1076 C C . GLU A 1 134 ? -0.187 1.886 5.061 1.00 96.94 134 GLU A C 1
ATOM 1078 O O . GLU A 1 134 ? -0.263 1.087 4.128 1.00 96.94 134 GLU A O 1
ATOM 1083 N N . ALA A 1 135 ? -1.229 2.152 5.855 1.00 97.31 135 ALA A N 1
ATOM 1084 C CA . ALA A 1 135 ? -2.519 1.493 5.698 1.00 97.31 135 ALA A CA 1
ATOM 1085 C C . ALA A 1 135 ? -3.158 1.828 4.342 1.00 97.31 135 ALA A C 1
ATOM 1087 O O . ALA A 1 135 ? -3.770 0.963 3.721 1.00 97.31 135 ALA A O 1
ATOM 1088 N N . GLU A 1 136 ? -2.988 3.054 3.838 1.00 98.12 136 GLU A N 1
ATOM 1089 C CA . GLU A 1 136 ? -3.463 3.450 2.508 1.00 98.12 136 GLU A CA 1
ATOM 1090 C C . GLU A 1 136 ? -2.773 2.654 1.391 1.00 98.12 136 GLU A C 1
ATOM 1092 O O . GLU A 1 136 ? -3.451 2.120 0.516 1.00 98.12 136 GLU A O 1
ATOM 1097 N N . LEU A 1 137 ? -1.436 2.562 1.411 1.00 98.62 137 LEU A N 1
ATOM 1098 C CA . LEU A 1 137 ? -0.684 1.801 0.407 1.00 98.62 137 LEU A CA 1
ATOM 1099 C C . LEU A 1 137 ? -1.049 0.313 0.454 1.00 98.62 137 LEU A C 1
ATOM 1101 O O . LEU A 1 137 ? -1.310 -0.285 -0.589 1.00 98.62 137 LEU A O 1
ATOM 1105 N N . ALA A 1 138 ? -1.113 -0.259 1.658 1.00 98.69 138 ALA A N 1
ATOM 1106 C CA . ALA A 1 138 ? -1.516 -1.643 1.867 1.00 98.69 138 ALA A CA 1
ATOM 1107 C C . ALA A 1 138 ? -2.943 -1.907 1.368 1.00 98.69 138 ALA A C 1
ATOM 1109 O O . ALA A 1 138 ? -3.174 -2.897 0.682 1.00 98.69 138 ALA A O 1
ATOM 1110 N N . SER A 1 139 ? -3.885 -1.001 1.652 1.00 98.44 139 SER A N 1
ATOM 1111 C CA . SER A 1 139 ? -5.277 -1.106 1.194 1.00 98.44 139 SER A CA 1
ATOM 1112 C C . SER A 1 139 ? -5.374 -1.083 -0.324 1.00 98.44 139 SER A C 1
ATOM 1114 O O . SER A 1 139 ? -6.084 -1.893 -0.913 1.00 98.44 139 SER A O 1
ATOM 1116 N N . ASP A 1 140 ? -4.661 -0.157 -0.965 1.00 98.56 140 ASP A N 1
ATOM 1117 C CA . ASP A 1 140 ? -4.664 -0.038 -2.418 1.00 98.56 140 ASP A CA 1
ATOM 1118 C C . ASP A 1 140 ? -4.101 -1.301 -3.082 1.00 98.56 140 ASP A C 1
ATOM 1120 O O . ASP A 1 140 ? -4.669 -1.774 -4.066 1.00 98.56 140 ASP A O 1
ATOM 1124 N N . LEU A 1 141 ? -3.001 -1.849 -2.552 1.00 98.81 141 LEU A N 1
ATOM 1125 C CA . LEU A 1 141 ? -2.399 -3.089 -3.048 1.00 98.81 141 LEU A CA 1
ATOM 1126 C C . LEU A 1 141 ? -3.334 -4.280 -2.825 1.00 98.81 141 LEU A C 1
ATOM 1128 O O . LEU A 1 141 ? -3.682 -4.970 -3.781 1.00 98.81 141 LEU A O 1
ATOM 1132 N N . LEU A 1 142 ? -3.794 -4.487 -1.589 1.00 98.62 142 LEU A N 1
ATOM 1133 C CA . LEU A 1 142 ? -4.675 -5.596 -1.231 1.00 98.62 142 LEU A CA 1
ATOM 1134 C C . LEU A 1 142 ? -5.962 -5.571 -2.061 1.00 98.62 142 LEU A C 1
ATOM 1136 O O . LEU A 1 142 ? -6.377 -6.600 -2.582 1.00 98.62 142 LEU A O 1
ATOM 1140 N N . GLY A 1 143 ? -6.561 -4.392 -2.249 1.00 98.25 143 GLY A N 1
ATOM 1141 C CA . GLY A 1 143 ? -7.750 -4.231 -3.079 1.00 98.25 143 GLY A CA 1
ATOM 1142 C C . GLY A 1 143 ? -7.515 -4.610 -4.541 1.00 98.25 143 GLY A C 1
ATOM 1143 O O . GLY A 1 143 ? -8.394 -5.216 -5.157 1.00 98.25 143 GLY A O 1
ATOM 1144 N N . CYS A 1 144 ? -6.344 -4.295 -5.102 1.00 98.56 144 CYS A N 1
ATOM 1145 C CA . CYS A 1 144 ? -6.016 -4.698 -6.468 1.00 98.56 144 CYS A CA 1
ATOM 1146 C C . CYS A 1 144 ? -5.835 -6.207 -6.615 1.00 98.56 144 CYS A C 1
ATOM 1148 O O . CYS A 1 144 ? -6.348 -6.772 -7.573 1.00 98.56 144 CYS A O 1
ATOM 1150 N N . PHE A 1 145 ? -5.169 -6.861 -5.664 1.00 98.44 145 PHE A N 1
ATOM 1151 C CA . PHE A 1 145 ? -4.985 -8.313 -5.706 1.00 98.44 145 PHE A CA 1
ATOM 1152 C C . PHE A 1 145 ? -6.282 -9.086 -5.397 1.00 98.44 145 PHE A C 1
ATOM 1154 O O . PHE A 1 145 ? -6.430 -10.225 -5.830 1.00 98.44 145 PHE A O 1
ATOM 1161 N N . LEU A 1 146 ? -7.208 -8.487 -4.639 1.00 97.50 146 LEU A N 1
ATOM 1162 C CA . LEU A 1 146 ? -8.455 -9.128 -4.206 1.00 97.50 146 LEU A CA 1
ATOM 1163 C C . LEU A 1 146 ? -9.605 -8.976 -5.209 1.00 97.50 146 LEU A C 1
ATOM 1165 O O . LEU A 1 146 ? -10.474 -9.842 -5.267 1.00 97.50 146 LEU A O 1
ATOM 1169 N N . VAL A 1 147 ? -9.662 -7.852 -5.932 1.00 96.56 147 VAL A N 1
ATOM 1170 C CA . VAL A 1 147 ? -10.788 -7.525 -6.820 1.00 96.56 147 VAL A CA 1
ATOM 1171 C C . VAL A 1 147 ? -10.316 -7.348 -8.254 1.00 96.56 147 VAL A C 1
ATOM 1173 O O . VAL A 1 147 ? -10.641 -8.164 -9.095 1.00 96.56 147 VAL A O 1
ATOM 1176 N N . GLN A 1 148 ? -9.607 -6.259 -8.535 1.00 97.75 148 GLN A N 1
ATOM 1177 C CA . GLN A 1 148 ? -9.066 -5.923 -9.852 1.00 97.75 148 GLN A CA 1
ATOM 1178 C C . GLN A 1 148 ? -8.195 -4.678 -9.726 1.00 97.75 148 GLN A C 1
ATOM 1180 O O . GLN A 1 148 ? -8.324 -3.920 -8.756 1.00 97.75 148 GLN A O 1
ATOM 1185 N N . MET A 1 149 ? -7.386 -4.399 -10.745 1.00 98.06 149 MET A N 1
ATOM 1186 C CA . MET A 1 149 ? -6.689 -3.132 -10.876 1.00 98.06 149 MET A CA 1
ATOM 1187 C C . MET A 1 149 ? -7.692 -1.976 -10.814 1.00 98.06 149 MET A C 1
ATOM 1189 O O . MET A 1 149 ? -8.531 -1.788 -11.690 1.00 98.06 149 MET A O 1
ATOM 1193 N N . GLN A 1 150 ? -7.609 -1.191 -9.746 1.00 97.69 150 GLN A N 1
ATOM 1194 C CA . GLN A 1 150 ? -8.594 -0.166 -9.416 1.00 97.69 150 GLN A CA 1
ATOM 1195 C C . GLN A 1 150 ? -7.916 1.103 -8.905 1.00 97.69 150 GLN A C 1
ATOM 1197 O O . GLN A 1 150 ? -6.716 1.104 -8.637 1.00 97.69 150 GLN A O 1
ATOM 1202 N N . SER A 1 151 ? -8.665 2.197 -8.772 1.00 97.25 151 SER A N 1
ATOM 1203 C CA . SER A 1 151 ? -8.141 3.460 -8.248 1.00 97.25 151 SER A CA 1
ATOM 1204 C C . SER A 1 151 ? -8.127 3.496 -6.717 1.00 97.25 151 SER A C 1
ATOM 1206 O O . SER A 1 151 ? -8.907 2.799 -6.067 1.00 97.25 151 SER A O 1
ATOM 1208 N N . SER A 1 152 ? -7.332 4.394 -6.123 1.00 95.12 152 SER A N 1
ATOM 1209 C CA . SER A 1 152 ? -7.357 4.626 -4.661 1.00 95.12 152 SER A CA 1
ATOM 1210 C C . SER A 1 152 ? -8.723 5.089 -4.140 1.00 95.12 152 SER A C 1
ATOM 1212 O O . SER A 1 152 ? -9.007 4.990 -2.946 1.00 95.12 152 SER A O 1
ATOM 1214 N N . LYS A 1 153 ? -9.578 5.638 -5.014 1.00 94.38 153 LYS A N 1
ATOM 1215 C CA . LYS A 1 153 ? -10.953 6.018 -4.669 1.00 94.38 153 LYS A CA 1
ATOM 1216 C C . LYS A 1 153 ? -11.879 4.799 -4.652 1.00 94.38 153 LYS A C 1
ATOM 1218 O O . LYS A 1 153 ? -12.738 4.707 -3.784 1.00 94.38 153 LYS A O 1
ATOM 1223 N N . ALA A 1 154 ? -11.695 3.864 -5.584 1.00 95.44 154 ALA A N 1
ATOM 1224 C CA . ALA A 1 154 ? -12.535 2.675 -5.710 1.00 95.44 154 ALA A CA 1
ATOM 1225 C C . ALA A 1 154 ? -12.380 1.698 -4.532 1.00 95.44 154 ALA A C 1
ATOM 1227 O O . ALA A 1 154 ? -13.353 1.029 -4.187 1.00 95.44 154 ALA A O 1
ATOM 1228 N N . VAL A 1 155 ? -11.221 1.697 -3.854 1.00 95.94 155 VAL A N 1
ATOM 1229 C CA . VAL A 1 155 ? -10.942 0.794 -2.721 1.00 95.94 155 VAL A CA 1
ATOM 1230 C C . VAL A 1 155 ? -11.966 0.908 -1.586 1.00 95.94 155 VAL A C 1
ATOM 1232 O O . VAL A 1 155 ? -12.179 -0.060 -0.867 1.00 95.94 155 VAL A O 1
ATOM 1235 N N . GLU A 1 156 ? -12.663 2.041 -1.438 1.00 96.06 156 GLU A N 1
ATOM 1236 C CA . GLU A 1 156 ? -13.771 2.182 -0.479 1.00 96.06 156 GLU A CA 1
ATOM 1237 C C . GLU A 1 156 ? -14.884 1.143 -0.709 1.00 96.06 156 GLU A C 1
ATOM 1239 O O . GLU A 1 156 ? -15.461 0.619 0.241 1.00 96.06 156 GLU A O 1
ATOM 1244 N N . THR A 1 157 ? -15.136 0.772 -1.966 1.00 96.38 157 THR A N 1
ATOM 1245 C CA . THR A 1 157 ? -16.091 -0.294 -2.303 1.00 96.38 157 THR A CA 1
ATOM 1246 C C . THR A 1 157 ? -15.586 -1.653 -1.822 1.00 96.38 157 THR A C 1
ATOM 1248 O O . THR A 1 157 ? -16.381 -2.472 -1.368 1.00 96.38 157 THR A O 1
ATOM 1251 N N . THR A 1 158 ? -14.270 -1.880 -1.860 1.00 96.50 158 THR A N 1
ATOM 1252 C CA . THR A 1 158 ? -13.636 -3.089 -1.318 1.00 96.50 158 THR A CA 1
ATOM 1253 C C . THR A 1 158 ? -13.763 -3.149 0.203 1.00 96.50 158 THR A C 1
ATOM 1255 O O . THR A 1 158 ? -14.158 -4.187 0.721 1.00 96.50 158 THR A O 1
ATOM 1258 N N . TYR A 1 159 ? -13.529 -2.035 0.910 1.00 97.12 159 TYR A N 1
ATOM 1259 C CA . TYR A 1 159 ? -13.777 -1.943 2.356 1.00 97.12 159 TYR A CA 1
ATOM 1260 C C . TYR A 1 159 ? -15.206 -2.366 2.700 1.00 97.12 159 TYR A C 1
ATOM 1262 O O . TYR A 1 159 ? -15.409 -3.272 3.498 1.00 97.12 159 TYR A O 1
ATOM 1270 N N . LYS A 1 160 ? -16.194 -1.767 2.026 1.00 96.38 160 LYS A N 1
ATOM 1271 C CA . LYS A 1 160 ? -17.607 -2.081 2.248 1.00 96.38 160 LYS A CA 1
ATOM 1272 C C . LYS A 1 160 ? -17.956 -3.536 1.924 1.00 96.38 160 LYS A C 1
ATOM 1274 O O . LYS A 1 160 ? -18.765 -4.133 2.625 1.00 96.38 160 LYS A O 1
ATOM 1279 N N . ARG A 1 161 ? -17.390 -4.096 0.850 1.00 95.44 161 ARG A N 1
ATOM 1280 C CA . ARG A 1 161 ? -17.671 -5.470 0.404 1.00 95.44 161 ARG A CA 1
ATOM 1281 C C . ARG A 1 161 ? -17.211 -6.518 1.417 1.00 95.44 161 ARG A C 1
ATOM 1283 O O . ARG A 1 161 ? -17.876 -7.533 1.558 1.00 95.44 161 ARG A O 1
ATOM 1290 N N . PHE A 1 162 ? -16.092 -6.274 2.088 1.00 95.50 162 PHE A N 1
ATOM 1291 C CA . PHE A 1 162 ? -15.448 -7.225 2.995 1.00 95.50 162 PHE A CA 1
ATOM 1292 C C . PHE A 1 162 ? -15.464 -6.727 4.450 1.00 95.50 162 PHE A C 1
ATOM 1294 O O . PHE A 1 162 ? -14.525 -6.973 5.213 1.00 95.50 162 PHE A O 1
ATOM 1301 N N . GLU A 1 163 ? -16.511 -5.983 4.826 1.00 92.88 163 GLU A N 1
ATOM 1302 C CA . GLU A 1 163 ? -16.686 -5.531 6.209 1.00 92.88 163 GLU A CA 1
ATOM 1303 C C . GLU A 1 163 ? -16.965 -6.744 7.112 1.00 92.88 163 GLU A C 1
ATOM 1305 O O . GLU A 1 163 ? -16.193 -7.041 8.022 1.00 92.88 163 GLU A O 1
ATOM 1310 N N . ASP A 1 164 ? -17.997 -7.521 6.782 1.00 91.12 164 ASP A N 1
ATOM 1311 C CA . ASP A 1 164 ? -18.426 -8.673 7.587 1.00 91.12 164 ASP A CA 1
ATOM 1312 C C . ASP A 1 164 ? -17.940 -10.030 7.041 1.00 91.12 164 ASP A C 1
ATOM 1314 O O . ASP A 1 164 ? -18.044 -11.052 7.721 1.00 91.12 164 ASP A O 1
ATOM 1318 N N . GLU A 1 165 ? -17.386 -10.062 5.826 1.00 90.94 165 GLU A N 1
ATOM 1319 C CA . GLU A 1 165 ? -16.953 -11.289 5.147 1.00 90.94 165 GLU A CA 1
ATOM 1320 C C . GLU A 1 165 ? -15.433 -11.312 4.930 1.00 90.94 165 GLU A C 1
ATOM 1322 O O . GLU A 1 165 ? -14.875 -10.429 4.283 1.00 90.94 165 GLU A O 1
ATOM 1327 N N . GLU A 1 166 ? -14.753 -12.354 5.429 1.00 92.56 166 GLU A N 1
ATOM 1328 C CA . GLU A 1 166 ? -13.299 -12.530 5.254 1.00 92.56 166 GLU A CA 1
ATOM 1329 C C . GLU A 1 166 ? -12.929 -12.923 3.808 1.00 92.56 166 GLU A C 1
ATOM 1331 O O . GLU A 1 166 ? -11.883 -12.527 3.296 1.00 92.56 166 GLU A O 1
ATOM 1336 N N . GLY A 1 167 ? -13.800 -13.667 3.116 1.00 94.62 167 GLY A N 1
ATOM 1337 C CA . GLY A 1 167 ? -13.604 -14.060 1.718 1.00 94.62 167 GLY A CA 1
ATOM 1338 C C . GLY A 1 167 ? -12.221 -14.670 1.440 1.00 94.62 167 GLY A C 1
ATOM 1339 O O . GLY A 1 167 ? -11.719 -15.487 2.209 1.00 94.62 167 GLY A O 1
ATOM 1340 N N . ALA A 1 168 ? -11.597 -14.251 0.336 1.00 96.12 168 ALA A N 1
ATOM 1341 C CA . ALA A 1 168 ? -10.261 -14.694 -0.075 1.00 96.12 168 ALA A CA 1
ATOM 1342 C C . ALA A 1 168 ? -9.113 -13.856 0.530 1.00 96.12 168 ALA A C 1
ATOM 1344 O O . ALA A 1 168 ? -7.966 -13.992 0.109 1.00 96.12 168 ALA A O 1
ATOM 1345 N N . ILE A 1 169 ? -9.384 -12.980 1.508 1.00 97.56 169 ILE A N 1
ATOM 1346 C CA . ILE A 1 169 ? -8.370 -12.078 2.082 1.00 97.56 169 ILE A CA 1
ATOM 1347 C C . ILE A 1 169 ? -7.118 -12.825 2.582 1.00 97.56 169 ILE A C 1
ATOM 1349 O O . ILE A 1 169 ? -6.020 -12.357 2.276 1.00 97.56 169 ILE A O 1
ATOM 1353 N N . PRO A 1 170 ? -7.209 -13.970 3.295 1.00 97.12 170 PRO A N 1
ATOM 1354 C CA . PRO A 1 170 ? -6.019 -14.675 3.776 1.00 97.12 170 PRO A CA 1
ATOM 1355 C C . PRO A 1 170 ? -5.105 -15.174 2.648 1.00 97.12 170 PRO A C 1
ATOM 1357 O O . PRO A 1 170 ? -3.887 -15.007 2.722 1.00 97.12 170 PRO A O 1
ATOM 1360 N N . GLU A 1 171 ? -5.687 -15.740 1.588 1.00 97.25 171 GLU A N 1
ATOM 1361 C CA . GLU A 1 171 ? -4.955 -16.207 0.404 1.00 97.25 171 GLU A CA 1
ATOM 1362 C C . GLU A 1 171 ? -4.314 -15.028 -0.334 1.00 97.25 171 GLU A C 1
ATOM 1364 O O . GLU A 1 171 ? -3.123 -15.034 -0.648 1.00 97.25 171 GLU A O 1
ATOM 1369 N N . VAL A 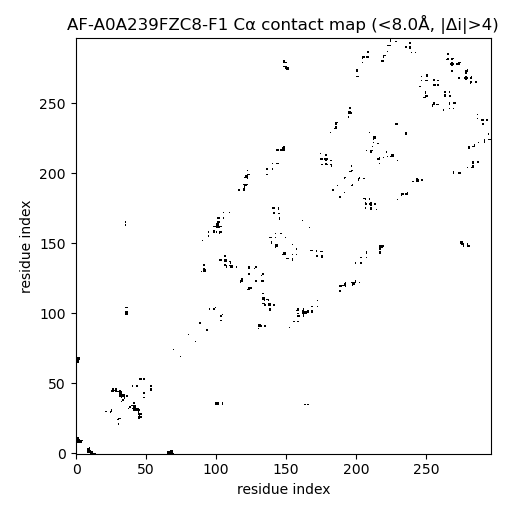1 172 ? -5.087 -13.964 -0.547 1.00 97.44 172 VAL A N 1
ATOM 1370 C CA . VAL A 1 172 ? -4.623 -12.773 -1.256 1.00 97.44 172 VAL A CA 1
ATOM 1371 C C . VAL A 1 172 ? -3.539 -12.030 -0.472 1.00 97.44 172 VAL A C 1
ATOM 1373 O O . VAL A 1 172 ? -2.592 -11.520 -1.069 1.00 97.44 172 VAL A O 1
ATOM 1376 N N . ARG A 1 173 ? -3.600 -12.019 0.864 1.00 97.88 173 ARG A N 1
ATOM 1377 C CA . ARG A 1 173 ? -2.522 -11.496 1.716 1.00 97.88 173 ARG A CA 1
ATOM 1378 C C . ARG A 1 173 ? -1.227 -12.285 1.526 1.00 97.88 173 ARG A C 1
ATOM 1380 O O . ARG A 1 173 ? -0.164 -11.670 1.461 1.00 97.88 173 ARG A O 1
ATOM 1387 N N . ALA A 1 174 ? -1.296 -13.613 1.405 1.00 97.88 174 ALA A N 1
ATOM 1388 C CA . ALA A 1 174 ? -0.121 -14.430 1.101 1.00 97.88 174 ALA A CA 1
ATOM 1389 C C . ALA A 1 174 ? 0.446 -14.106 -0.293 1.00 97.88 174 ALA A C 1
ATOM 1391 O O . ALA A 1 174 ? 1.646 -13.866 -0.417 1.00 97.88 174 ALA A O 1
ATOM 1392 N N . ARG A 1 175 ? -0.417 -13.981 -1.312 1.00 97.75 175 ARG A N 1
ATOM 1393 C CA . ARG A 1 175 ? -0.019 -13.558 -2.670 1.00 97.75 175 ARG A CA 1
ATOM 1394 C C . ARG A 1 175 ? 0.658 -12.184 -2.676 1.00 97.75 175 ARG A C 1
ATOM 1396 O O . ARG A 1 175 ? 1.717 -12.018 -3.275 1.00 97.75 175 ARG A O 1
ATOM 1403 N N . LEU A 1 176 ? 0.092 -11.202 -1.973 1.00 98.50 176 LEU A N 1
ATOM 1404 C CA . LEU A 1 176 ? 0.683 -9.866 -1.867 1.00 98.50 176 LEU A CA 1
ATOM 1405 C C . LEU A 1 176 ? 2.032 -9.895 -1.133 1.00 98.50 176 LEU A C 1
ATOM 1407 O O . LEU A 1 176 ? 2.969 -9.216 -1.552 1.00 98.50 176 LEU A O 1
ATOM 1411 N N . ARG A 1 177 ? 2.168 -10.704 -0.076 1.00 98.25 177 ARG A N 1
ATOM 1412 C CA . ARG A 1 177 ? 3.451 -10.889 0.617 1.00 98.25 177 ARG A CA 1
ATOM 1413 C C . ARG A 1 177 ? 4.518 -11.450 -0.325 1.00 98.25 177 ARG A C 1
ATOM 1415 O O . ARG A 1 177 ? 5.631 -10.931 -0.332 1.00 98.25 177 ARG A O 1
ATOM 1422 N N . ASN A 1 178 ? 4.176 -12.439 -1.152 1.00 98.00 178 ASN A N 1
ATOM 1423 C CA . ASN A 1 178 ? 5.096 -12.999 -2.147 1.00 98.00 178 ASN A CA 1
ATOM 1424 C C . ASN A 1 178 ? 5.491 -11.965 -3.212 1.00 98.00 178 ASN A C 1
ATOM 1426 O O . ASN A 1 178 ? 6.658 -11.886 -3.591 1.00 98.00 178 ASN A O 1
ATOM 1430 N N . ALA A 1 179 ? 4.557 -11.117 -3.649 1.00 98.38 179 ALA A N 1
ATOM 1431 C CA . ALA A 1 179 ? 4.850 -10.034 -4.586 1.00 98.38 179 ALA A CA 1
ATOM 1432 C C . ALA A 1 179 ? 5.803 -8.981 -3.991 1.00 98.38 179 ALA A C 1
ATOM 1434 O O . ALA A 1 179 ? 6.749 -8.555 -4.653 1.00 98.38 179 ALA A O 1
ATOM 1435 N N . ILE A 1 180 ? 5.604 -8.583 -2.728 1.00 98.44 180 ILE A N 1
ATOM 1436 C CA . ILE A 1 180 ? 6.525 -7.671 -2.027 1.00 98.44 180 ILE A CA 1
ATOM 1437 C C . ILE A 1 180 ? 7.896 -8.334 -1.831 1.00 98.44 180 ILE A C 1
ATOM 1439 O O . ILE A 1 180 ? 8.924 -7.693 -2.046 1.00 98.44 180 ILE A O 1
ATOM 1443 N N . HIS A 1 181 ? 7.927 -9.624 -1.488 1.00 97.56 181 HIS A N 1
ATOM 1444 C CA . HIS A 1 181 ? 9.171 -10.381 -1.370 1.00 97.56 181 HIS A CA 1
ATOM 1445 C C . HIS A 1 181 ? 9.924 -10.472 -2.706 1.00 97.56 181 HIS A C 1
ATOM 1447 O O . HIS A 1 181 ? 11.141 -10.319 -2.721 1.00 97.56 181 HIS A O 1
ATOM 1453 N N . ALA A 1 182 ? 9.222 -10.633 -3.832 1.00 98.06 182 ALA A N 1
ATOM 1454 C CA . ALA A 1 182 ? 9.830 -10.597 -5.163 1.00 98.06 182 ALA A CA 1
ATOM 1455 C C . ALA A 1 182 ? 10.460 -9.230 -5.483 1.00 98.06 182 ALA A C 1
ATOM 1457 O O . ALA A 1 182 ? 11.500 -9.159 -6.125 1.00 98.06 182 ALA A O 1
ATOM 1458 N N . VAL A 1 183 ? 9.891 -8.123 -4.994 1.00 98.19 183 VAL A N 1
ATOM 1459 C CA . VAL A 1 183 ? 10.563 -6.814 -5.090 1.00 98.19 183 VAL A CA 1
ATOM 1460 C C . VAL A 1 183 ? 11.825 -6.781 -4.225 1.00 98.19 183 VAL A C 1
ATOM 1462 O O . VAL A 1 183 ? 12.871 -6.314 -4.679 1.00 98.19 183 VAL A O 1
ATOM 1465 N N . ALA A 1 184 ? 11.741 -7.293 -2.996 1.00 96.75 184 ALA A N 1
ATOM 1466 C CA . ALA A 1 184 ? 12.851 -7.309 -2.045 1.00 96.75 184 ALA A CA 1
ATOM 1467 C C . ALA A 1 184 ? 14.000 -8.258 -2.447 1.00 96.75 184 ALA A C 1
ATOM 1469 O O . ALA A 1 184 ? 15.137 -8.041 -2.033 1.00 96.75 184 ALA A O 1
ATOM 1470 N N . SER A 1 185 ? 13.739 -9.284 -3.265 1.00 97.00 185 SER A N 1
ATOM 1471 C CA . SER A 1 185 ? 14.784 -10.159 -3.817 1.00 97.00 185 SER A CA 1
ATOM 1472 C C . SER A 1 185 ? 15.577 -9.491 -4.946 1.00 97.00 185 SER A C 1
ATOM 1474 O O . SER A 1 185 ? 16.748 -9.807 -5.152 1.00 97.00 185 SER A O 1
ATOM 1476 N N . VAL A 1 186 ? 14.964 -8.540 -5.658 1.00 97.75 186 VAL A N 1
ATOM 1477 C CA . VAL A 1 186 ? 15.594 -7.783 -6.752 1.00 97.75 186 VAL A CA 1
ATOM 1478 C C . VAL A 1 186 ? 16.352 -6.563 -6.220 1.00 97.75 186 VAL A C 1
ATOM 1480 O O . VAL A 1 186 ? 17.458 -6.251 -6.681 1.00 97.75 186 VAL A O 1
ATOM 1483 N N . TYR A 1 187 ? 15.774 -5.869 -5.238 1.00 97.94 187 TYR A N 1
ATOM 1484 C CA . TYR A 1 187 ? 16.306 -4.619 -4.709 1.00 97.94 187 TYR A CA 1
ATOM 1485 C C . TYR A 1 187 ? 16.464 -4.632 -3.192 1.00 97.94 187 TYR A C 1
ATOM 1487 O O . TYR A 1 187 ? 15.529 -4.916 -2.446 1.00 97.94 187 TYR A O 1
ATOM 1495 N N . THR A 1 188 ? 17.628 -4.179 -2.734 1.00 98.00 188 THR A N 1
ATOM 1496 C CA . THR A 1 188 ? 17.798 -3.747 -1.343 1.00 98.00 188 THR A CA 1
ATOM 1497 C C . THR A 1 188 ? 17.067 -2.421 -1.091 1.00 98.00 188 THR A C 1
ATOM 1499 O O . THR A 1 188 ? 16.803 -1.652 -2.019 1.00 98.00 188 THR A O 1
ATOM 1502 N N . ASN A 1 189 ? 16.786 -2.101 0.178 1.00 97.81 189 ASN A N 1
ATOM 1503 C CA . ASN A 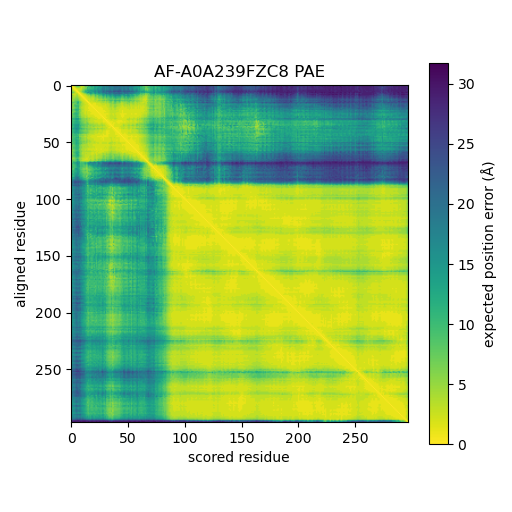1 189 ? 16.111 -0.849 0.548 1.00 97.81 189 ASN A CA 1
ATOM 1504 C C . ASN A 1 189 ? 16.851 0.401 0.026 1.00 97.81 189 ASN A C 1
ATOM 1506 O O . ASN A 1 189 ? 16.219 1.323 -0.489 1.00 97.81 189 ASN A O 1
ATOM 1510 N N . ASP A 1 190 ? 18.186 0.429 0.112 1.00 97.75 190 ASP A N 1
ATOM 1511 C CA . ASP A 1 190 ? 18.988 1.569 -0.350 1.00 97.75 190 ASP A CA 1
ATOM 1512 C C . ASP A 1 190 ? 18.950 1.732 -1.876 1.00 97.75 190 ASP A C 1
ATOM 1514 O O . ASP A 1 190 ? 18.929 2.854 -2.387 1.00 97.75 190 ASP A O 1
ATOM 1518 N N . GLU A 1 191 ? 18.870 0.628 -2.620 1.00 98.00 191 GLU A N 1
ATOM 1519 C CA . GLU A 1 191 ? 18.736 0.670 -4.078 1.00 98.00 191 GLU A CA 1
ATOM 1520 C C . GLU A 1 191 ? 17.353 1.161 -4.506 1.00 98.00 191 GLU A C 1
ATOM 1522 O O . GLU A 1 191 ? 17.260 1.977 -5.425 1.00 98.00 191 GLU A O 1
ATOM 1527 N N . ILE A 1 192 ? 16.283 0.750 -3.810 1.00 98.12 192 ILE A N 1
ATOM 1528 C CA . ILE A 1 192 ? 14.946 1.320 -4.037 1.00 98.12 192 ILE A CA 1
ATOM 1529 C C . ILE A 1 192 ? 14.989 2.825 -3.786 1.00 98.12 192 ILE A C 1
ATOM 1531 O O . ILE A 1 192 ? 14.568 3.596 -4.651 1.00 98.12 192 ILE A O 1
ATOM 1535 N N . LYS A 1 193 ? 15.554 3.245 -2.649 1.00 97.69 193 LYS A N 1
ATOM 1536 C CA . LYS A 1 193 ? 15.668 4.652 -2.246 1.00 97.69 193 LYS A CA 1
ATOM 1537 C C . LYS A 1 193 ? 16.412 5.509 -3.270 1.00 97.69 193 LYS A C 1
ATOM 1539 O O . LYS A 1 193 ? 16.050 6.665 -3.473 1.00 97.69 193 LYS A O 1
ATOM 1544 N N . GLY A 1 194 ? 17.430 4.947 -3.921 1.00 96.00 194 GLY A N 1
ATOM 1545 C CA . GLY A 1 194 ? 18.202 5.600 -4.980 1.00 96.00 194 GLY A CA 1
ATOM 1546 C C . GLY A 1 194 ? 17.552 5.583 -6.370 1.00 96.00 194 GLY A C 1
ATOM 1547 O O . GLY A 1 194 ? 18.126 6.135 -7.307 1.00 96.00 194 GLY A O 1
ATOM 1548 N N . SER A 1 195 ? 16.382 4.961 -6.530 1.00 97.06 195 SER A N 1
ATOM 1549 C CA . SER A 1 195 ? 15.735 4.727 -7.827 1.00 97.06 195 SER A CA 1
ATOM 1550 C C . SER A 1 195 ? 14.354 5.383 -7.931 1.00 97.06 195 SER A C 1
ATOM 1552 O O . SER A 1 195 ? 13.793 5.891 -6.955 1.00 97.06 195 SER A O 1
ATOM 1554 N N . ALA A 1 196 ? 13.758 5.324 -9.125 1.00 96.75 196 ALA A N 1
ATOM 1555 C CA . ALA A 1 196 ? 12.373 5.726 -9.361 1.00 96.75 196 ALA A CA 1
ATOM 1556 C C . ALA A 1 196 ? 11.365 4.931 -8.515 1.00 96.75 196 ALA A C 1
ATOM 1558 O O . ALA A 1 196 ? 10.275 5.431 -8.223 1.00 96.75 196 ALA A O 1
ATOM 1559 N N . TRP A 1 197 ? 11.727 3.709 -8.108 1.00 98.12 197 TRP A N 1
ATOM 1560 C CA . TRP A 1 197 ? 10.871 2.808 -7.341 1.00 98.12 197 TRP A CA 1
ATOM 1561 C C . TRP A 1 197 ? 10.610 3.297 -5.914 1.00 98.12 197 TRP A C 1
ATOM 1563 O O . TRP A 1 197 ? 9.650 2.848 -5.304 1.00 98.12 197 TRP A O 1
ATOM 1573 N N . SER A 1 198 ? 11.372 4.272 -5.406 1.00 97.69 198 SER A N 1
ATOM 1574 C CA . SER A 1 198 ? 11.063 4.968 -4.146 1.00 97.69 198 SER A CA 1
ATOM 1575 C C . SER A 1 198 ? 9.784 5.813 -4.208 1.00 97.69 198 SER A C 1
ATOM 1577 O O . SER A 1 198 ? 9.221 6.167 -3.180 1.00 97.69 198 SER A O 1
ATOM 1579 N N . SER A 1 199 ? 9.265 6.152 -5.393 1.00 96.94 199 SER A N 1
ATOM 1580 C CA . SER A 1 199 ? 7.973 6.841 -5.484 1.00 96.94 199 SER A CA 1
ATOM 1581 C C . SER A 1 199 ? 6.814 5.882 -5.189 1.00 96.94 199 SER A C 1
ATOM 1583 O O . SER A 1 199 ? 6.684 4.864 -5.865 1.00 96.94 199 SER A O 1
ATOM 1585 N N . LYS A 1 200 ? 5.902 6.245 -4.270 1.00 97.81 200 LYS A N 1
ATOM 1586 C CA . LYS A 1 200 ? 4.735 5.422 -3.866 1.00 97.81 200 LYS A CA 1
ATOM 1587 C C . LYS A 1 200 ? 3.970 4.803 -5.047 1.00 97.81 200 LYS A C 1
ATOM 1589 O O . LYS A 1 200 ? 3.655 3.617 -5.019 1.00 97.81 200 LYS A O 1
ATOM 1594 N N . HIS A 1 201 ? 3.678 5.573 -6.099 1.00 97.81 201 HIS A N 1
ATOM 1595 C CA . HIS A 1 201 ? 2.948 5.075 -7.278 1.00 97.81 201 HIS A CA 1
ATOM 1596 C C . HIS A 1 201 ? 3.781 4.154 -8.179 1.00 97.81 201 HIS A C 1
ATOM 1598 O O . HIS A 1 201 ? 3.217 3.261 -8.814 1.00 97.81 201 HIS A O 1
ATOM 1604 N N . MET A 1 202 ? 5.100 4.352 -8.235 1.00 98.38 202 MET A N 1
ATOM 1605 C CA . MET A 1 202 ? 6.017 3.477 -8.970 1.00 98.38 202 MET A CA 1
ATOM 1606 C C . MET A 1 202 ? 6.203 2.157 -8.227 1.00 98.38 202 MET A C 1
ATOM 1608 O O . MET A 1 202 ? 6.025 1.110 -8.838 1.00 98.38 202 MET A O 1
ATOM 1612 N N . TYR A 1 203 ? 6.438 2.201 -6.912 1.00 98.75 203 TYR A N 1
ATOM 1613 C CA . TYR A 1 203 ? 6.484 1.012 -6.060 1.00 98.75 203 TYR A CA 1
ATOM 1614 C C . TYR A 1 203 ? 5.197 0.190 -6.159 1.00 98.75 203 TYR A C 1
ATOM 1616 O O . TYR A 1 203 ? 5.243 -1.013 -6.392 1.00 98.75 203 TYR A O 1
ATOM 1624 N N . PHE A 1 204 ? 4.036 0.849 -6.071 1.00 98.81 204 PHE A N 1
ATOM 1625 C CA . PHE A 1 204 ? 2.739 0.200 -6.263 1.00 98.81 204 PHE A CA 1
ATOM 1626 C C . PHE A 1 204 ? 2.673 -0.572 -7.592 1.00 98.81 204 PHE A C 1
ATOM 1628 O O . PHE A 1 204 ? 2.194 -1.704 -7.644 1.00 98.81 204 PHE A O 1
ATOM 1635 N N . SER A 1 205 ? 3.161 0.042 -8.673 1.00 98.62 205 SER A N 1
ATOM 1636 C CA . SER A 1 205 ? 3.122 -0.557 -10.013 1.00 98.62 205 SER A CA 1
ATOM 1637 C C . SER A 1 205 ? 4.127 -1.696 -10.146 1.00 98.62 205 SER A C 1
ATOM 1639 O O . SER A 1 205 ? 3.835 -2.685 -10.805 1.00 98.62 205 SER A O 1
ATOM 1641 N N . LEU A 1 206 ? 5.278 -1.589 -9.482 1.00 98.69 206 LEU A N 1
ATOM 1642 C CA . LEU A 1 206 ? 6.269 -2.654 -9.412 1.00 98.69 206 LEU A CA 1
ATOM 1643 C C . LEU A 1 206 ? 5.701 -3.885 -8.693 1.00 98.69 206 LEU A C 1
ATOM 1645 O O . LEU A 1 206 ? 5.687 -4.966 -9.271 1.00 98.69 206 LEU A O 1
ATOM 1649 N N . VAL A 1 207 ? 5.152 -3.713 -7.485 1.00 98.81 207 VAL A N 1
ATOM 1650 C CA . VAL A 1 207 ? 4.560 -4.813 -6.702 1.00 98.81 207 VAL A CA 1
ATOM 1651 C C . VAL A 1 207 ? 3.403 -5.470 -7.452 1.00 98.81 207 VAL A C 1
ATOM 1653 O O . VAL A 1 207 ? 3.340 -6.691 -7.532 1.00 98.81 207 VAL A O 1
ATOM 1656 N N . THR A 1 208 ? 2.490 -4.681 -8.024 1.00 98.69 208 THR A N 1
ATOM 1657 C CA . THR A 1 208 ? 1.353 -5.240 -8.774 1.00 98.69 208 THR A CA 1
ATOM 1658 C C . THR A 1 208 ? 1.789 -5.956 -10.047 1.00 98.69 208 THR A C 1
ATOM 1660 O O . THR A 1 208 ? 1.227 -6.996 -10.358 1.00 98.69 208 THR A O 1
ATOM 1663 N N . THR A 1 209 ? 2.811 -5.464 -10.749 1.00 98.44 209 THR A N 1
ATOM 1664 C CA . THR A 1 209 ? 3.305 -6.124 -11.966 1.00 98.44 209 THR A CA 1
ATOM 1665 C C . THR A 1 209 ? 4.039 -7.425 -11.645 1.00 98.44 209 THR A C 1
ATOM 1667 O O . THR A 1 209 ? 3.746 -8.441 -12.260 1.00 98.44 209 THR A O 1
ATOM 1670 N N . LEU A 1 210 ? 4.925 -7.448 -10.640 1.00 98.19 210 LEU A N 1
ATOM 1671 C CA . LEU A 1 210 ? 5.587 -8.699 -10.239 1.00 98.19 210 LEU A CA 1
ATOM 1672 C C . LEU A 1 210 ? 4.610 -9.699 -9.609 1.00 98.19 210 LEU A C 1
ATOM 1674 O O . LEU A 1 210 ? 4.755 -10.902 -9.798 1.00 98.19 210 LEU A O 1
ATOM 1678 N N . GLY A 1 211 ? 3.592 -9.212 -8.894 1.00 98.19 211 GLY A N 1
ATOM 1679 C CA . GLY A 1 211 ? 2.507 -10.053 -8.396 1.00 98.19 211 GLY A CA 1
ATOM 1680 C C . GLY A 1 211 ? 1.673 -10.666 -9.520 1.00 98.19 211 GLY A C 1
ATOM 1681 O O . GLY A 1 211 ? 1.304 -11.831 -9.417 1.00 98.19 211 GLY A O 1
ATOM 1682 N N . HIS A 1 212 ? 1.434 -9.914 -10.599 1.00 98.12 212 HIS A N 1
ATOM 1683 C CA . HIS A 1 212 ? 0.708 -10.387 -11.779 1.00 98.12 212 HIS A CA 1
ATOM 1684 C C . HIS A 1 212 ? 1.405 -11.567 -12.473 1.00 98.12 212 HIS A C 1
ATOM 1686 O O . HIS A 1 212 ? 0.727 -12.483 -12.921 1.00 98.12 212 HIS A O 1
ATOM 1692 N N . LEU A 1 213 ? 2.744 -11.581 -12.492 1.00 97.06 213 LEU A N 1
ATOM 1693 C CA . LEU A 1 213 ? 3.541 -12.683 -13.052 1.00 97.06 213 LEU A CA 1
ATOM 1694 C C . LEU A 1 213 ? 3.422 -13.994 -12.256 1.00 97.06 213 LEU A C 1
ATOM 1696 O O . LEU A 1 213 ? 3.604 -15.068 -12.819 1.00 97.06 213 LEU A O 1
ATOM 1700 N N . GLN A 1 214 ? 3.144 -13.907 -10.951 1.00 95.50 214 GLN A N 1
ATOM 1701 C CA . GLN A 1 214 ? 2.902 -15.076 -10.092 1.00 95.50 214 GLN A CA 1
ATOM 1702 C C . GLN A 1 214 ? 1.460 -15.556 -10.227 1.00 95.50 214 GLN A C 1
ATOM 1704 O O . GLN A 1 214 ? 1.183 -16.743 -10.368 1.00 95.50 214 GLN A O 1
ATOM 1709 N N . HIS A 1 215 ? 0.526 -14.608 -10.173 1.00 95.25 215 HIS A N 1
ATOM 1710 C CA . HIS A 1 215 ? -0.895 -14.868 -10.301 1.00 95.25 215 HIS A CA 1
ATOM 1711 C C . HIS A 1 215 ? -1.588 -13.660 -10.908 1.00 95.25 215 HIS A C 1
ATOM 1713 O O . HIS A 1 215 ? -1.474 -12.550 -10.377 1.00 95.25 215 HIS A O 1
ATOM 1719 N N . GLU A 1 216 ? -2.405 -13.905 -11.927 1.00 96.38 216 GLU A N 1
ATOM 1720 C CA . GLU A 1 216 ? -3.132 -12.861 -12.634 1.00 96.38 216 GLU A CA 1
ATOM 1721 C C . GLU A 1 216 ? -3.903 -11.926 -11.683 1.00 96.38 216 GLU A C 1
ATOM 1723 O O . GLU A 1 216 ? -4.471 -12.310 -10.650 1.00 96.38 216 GLU A O 1
ATOM 1728 N N . ILE A 1 217 ? -3.901 -10.653 -12.064 1.00 97.94 217 ILE A N 1
ATOM 1729 C CA . ILE A 1 217 ? -4.618 -9.563 -11.410 1.00 97.94 217 ILE A CA 1
ATOM 1730 C C . ILE A 1 217 ? -5.600 -9.049 -12.449 1.00 97.94 217 ILE A C 1
ATOM 1732 O O . ILE A 1 217 ? -5.183 -8.549 -13.495 1.00 97.94 217 ILE A O 1
ATOM 1736 N N . GLU A 1 218 ? -6.892 -9.162 -12.154 1.00 98.12 218 GLU A N 1
ATOM 1737 C CA . GLU A 1 218 ? -7.951 -8.734 -13.063 1.00 98.12 218 GLU A CA 1
ATOM 1738 C C . GLU A 1 218 ? -7.768 -7.258 -13.460 1.00 98.12 218 GLU A C 1
ATOM 1740 O O . GLU A 1 218 ? -7.428 -6.407 -12.635 1.00 98.12 218 GLU A O 1
ATOM 1745 N N . GLY A 1 219 ? -7.969 -6.940 -14.739 1.00 97.25 219 GLY A N 1
ATOM 1746 C CA . GLY A 1 219 ? -7.791 -5.590 -15.286 1.00 97.25 219 GLY A CA 1
ATOM 1747 C C . GLY A 1 219 ? -6.370 -5.257 -15.758 1.00 97.25 219 GLY A C 1
ATOM 1748 O O . GLY A 1 219 ? -6.169 -4.181 -16.324 1.00 97.25 219 GLY A O 1
ATOM 1749 N N . LEU A 1 220 ? -5.397 -6.153 -15.563 1.00 97.69 220 LEU A N 1
ATOM 1750 C CA . LEU A 1 220 ? -4.118 -6.129 -16.280 1.00 97.69 220 LEU A CA 1
ATOM 1751 C C . LEU A 1 220 ? -4.188 -7.005 -17.545 1.00 97.69 220 LEU A C 1
ATOM 1753 O O . LEU A 1 220 ? -5.014 -7.917 -17.588 1.00 97.69 220 LEU A O 1
ATOM 1757 N N . PRO A 1 221 ? -3.399 -6.697 -18.595 1.00 95.56 221 PRO A N 1
ATOM 1758 C CA . PRO A 1 221 ? -3.360 -7.525 -19.801 1.00 95.56 221 PRO A CA 1
ATOM 1759 C C . PRO A 1 221 ? -2.745 -8.896 -19.506 1.00 95.56 221 PRO A C 1
ATOM 1761 O O . PRO A 1 221 ? -1.869 -8.996 -18.653 1.00 95.56 221 PRO A O 1
ATOM 1764 N N . GLU A 1 222 ? -3.157 -9.916 -20.258 1.00 94.75 222 GLU A N 1
ATOM 1765 C CA . GLU A 1 222 ? -2.453 -11.202 -20.288 1.00 94.75 222 GLU A CA 1
ATOM 1766 C C . GLU A 1 222 ? -1.004 -11.006 -20.758 1.00 94.75 222 GLU A C 1
ATOM 1768 O O . GLU A 1 222 ? -0.719 -10.131 -21.580 1.00 94.75 222 GLU A O 1
ATOM 1773 N N . THR A 1 223 ? -0.101 -11.839 -20.248 1.00 94.25 223 THR A N 1
ATOM 1774 C CA . THR A 1 223 ? 1.322 -11.841 -20.599 1.00 94.25 223 THR A CA 1
ATOM 1775 C C . THR A 1 223 ? 1.797 -13.284 -20.789 1.00 94.25 223 THR A C 1
ATOM 1777 O O . THR A 1 223 ? 1.331 -14.169 -20.068 1.00 94.25 223 THR A O 1
ATOM 1780 N N . PRO A 1 224 ? 2.695 -13.567 -21.753 1.00 93.06 224 PRO A N 1
ATOM 1781 C CA . PRO A 1 224 ? 3.289 -14.895 -21.909 1.00 93.06 224 PRO A CA 1
ATOM 1782 C C . PRO A 1 224 ? 4.333 -15.207 -20.825 1.00 93.06 224 PRO A C 1
ATOM 1784 O O . PRO A 1 224 ? 4.735 -16.361 -20.674 1.00 93.06 224 PRO A O 1
ATOM 1787 N N . LEU A 1 225 ? 4.787 -14.192 -20.083 1.00 93.62 225 LEU A N 1
ATOM 1788 C CA . LEU A 1 225 ? 5.757 -14.350 -19.009 1.00 93.62 225 LEU A CA 1
ATOM 1789 C C . LEU A 1 225 ? 5.141 -15.092 -17.822 1.00 93.62 225 LEU A C 1
ATOM 1791 O O . LEU A 1 225 ? 3.994 -14.850 -17.450 1.00 93.62 225 LEU A O 1
ATOM 1795 N N . CYS A 1 226 ? 5.932 -15.948 -17.176 1.00 89.94 226 CYS A N 1
ATOM 1796 C CA . CYS A 1 226 ? 5.542 -16.604 -15.932 1.00 89.94 226 CYS A CA 1
ATOM 1797 C C . CYS A 1 226 ? 6.503 -16.266 -14.785 1.00 89.94 226 CYS A C 1
ATOM 1799 O O . CYS A 1 226 ? 7.473 -15.521 -14.942 1.00 89.94 226 CYS A O 1
ATOM 1801 N N . GLU A 1 227 ? 6.201 -16.777 -13.592 1.00 92.88 227 GLU A N 1
ATOM 1802 C CA . GLU A 1 227 ? 6.930 -16.455 -12.361 1.00 92.88 227 GLU A CA 1
ATOM 1803 C C . GLU A 1 227 ? 8.419 -16.828 -12.384 1.00 92.88 227 GLU A C 1
ATOM 1805 O O . GLU A 1 227 ? 9.192 -16.269 -11.611 1.00 92.88 227 GLU A O 1
ATOM 1810 N N . ASN A 1 228 ? 8.846 -17.708 -13.294 1.00 93.12 228 ASN A N 1
ATOM 1811 C CA . ASN A 1 228 ? 10.239 -18.138 -13.441 1.00 93.12 228 ASN A CA 1
ATOM 1812 C C . ASN A 1 228 ? 11.210 -16.974 -13.704 1.00 93.12 228 ASN A C 1
ATOM 1814 O O . ASN A 1 228 ? 12.359 -17.022 -13.271 1.00 93.12 228 ASN A O 1
ATOM 1818 N N . ILE A 1 229 ? 10.761 -15.895 -14.356 1.00 95.06 229 ILE A N 1
ATOM 1819 C CA . ILE A 1 229 ? 11.621 -14.730 -14.601 1.00 95.06 229 ILE A CA 1
ATOM 1820 C C . ILE A 1 229 ? 12.025 -14.028 -13.295 1.00 95.06 229 ILE A C 1
ATOM 1822 O O . ILE A 1 229 ? 13.008 -13.286 -13.266 1.00 95.06 229 ILE A O 1
ATOM 1826 N N . LEU A 1 230 ? 11.271 -14.242 -12.207 1.00 95.38 230 LEU A N 1
ATOM 1827 C CA . LEU A 1 230 ? 11.570 -13.684 -10.887 1.00 95.38 230 LEU A CA 1
ATOM 1828 C C . LEU A 1 230 ? 12.820 -14.326 -10.263 1.00 95.38 230 LEU A C 1
ATOM 1830 O O . LEU A 1 230 ? 13.456 -13.696 -9.414 1.00 95.38 230 LEU A O 1
ATOM 1834 N N . ASP A 1 231 ? 13.212 -15.522 -10.716 1.00 95.38 231 ASP A N 1
ATOM 1835 C CA . ASP A 1 231 ? 14.444 -16.194 -10.290 1.00 95.38 231 ASP A CA 1
ATOM 1836 C C . ASP A 1 231 ? 15.693 -15.566 -10.939 1.00 95.38 231 ASP A C 1
ATOM 1838 O O . ASP A 1 231 ? 16.777 -15.540 -10.345 1.00 95.38 231 ASP A O 1
ATOM 1842 N N . GLU A 1 232 ? 15.551 -14.957 -12.122 1.00 96.12 232 GLU A N 1
ATOM 1843 C CA . GLU A 1 232 ? 16.618 -14.245 -12.838 1.00 96.12 232 GLU A CA 1
ATOM 1844 C C . GLU A 1 232 ? 16.852 -12.822 -12.289 1.00 96.12 232 GLU A C 1
ATOM 1846 O O . GLU A 1 232 ? 16.945 -11.836 -13.027 1.00 96.12 232 GLU A O 1
ATOM 1851 N N . THR A 1 233 ? 16.986 -12.703 -10.966 1.00 96.06 233 THR A N 1
ATOM 1852 C CA . THR A 1 233 ? 17.025 -11.427 -10.222 1.00 96.06 233 THR A CA 1
ATOM 1853 C C . THR A 1 233 ? 17.981 -10.379 -10.800 1.00 96.06 233 THR A C 1
ATOM 1855 O O . THR A 1 233 ? 17.627 -9.205 -10.865 1.00 96.06 233 THR A O 1
ATOM 1858 N N . GLN A 1 234 ? 19.174 -10.767 -11.270 1.00 97.19 234 GLN A N 1
ATOM 1859 C CA . GLN A 1 234 ? 20.142 -9.830 -11.860 1.00 97.19 234 GLN A CA 1
ATOM 1860 C C . GLN A 1 234 ? 19.692 -9.289 -13.224 1.00 97.19 234 GLN A C 1
ATOM 1862 O O . GLN A 1 234 ? 19.825 -8.089 -13.484 1.00 97.19 234 GLN A O 1
ATOM 1867 N N . LYS A 1 235 ? 19.133 -10.151 -14.083 1.00 97.56 235 LYS A N 1
ATOM 1868 C CA . LYS A 1 235 ? 18.589 -9.752 -15.387 1.00 97.56 235 LYS A CA 1
ATOM 1869 C C . LYS A 1 235 ? 17.361 -8.870 -15.179 1.00 97.56 235 LYS A C 1
ATOM 1871 O O . LYS A 1 235 ? 17.315 -7.760 -15.705 1.00 97.56 235 LYS A O 1
ATOM 1876 N N . LEU A 1 236 ? 16.441 -9.296 -14.310 1.00 97.94 236 LEU A N 1
ATOM 1877 C CA . LEU A 1 236 ? 15.243 -8.541 -13.946 1.00 97.94 236 LEU A CA 1
ATOM 1878 C C . LEU A 1 236 ? 15.600 -7.147 -13.410 1.00 97.94 236 LEU A C 1
ATOM 1880 O O . LEU A 1 236 ? 15.079 -6.139 -13.886 1.00 97.94 236 LEU A O 1
ATOM 1884 N N . LYS A 1 237 ? 16.563 -7.065 -12.486 1.00 98.38 237 LYS A N 1
ATOM 1885 C CA . LYS A 1 237 ? 17.079 -5.797 -11.954 1.00 98.38 237 LYS A CA 1
ATOM 1886 C C . LYS A 1 237 ? 17.650 -4.891 -13.040 1.00 98.38 237 LYS A C 1
ATOM 1888 O O . LYS A 1 237 ? 17.401 -3.688 -13.020 1.00 98.38 237 LYS A O 1
ATOM 1893 N N . SER A 1 238 ? 18.423 -5.445 -13.976 1.00 98.31 238 SER A N 1
ATOM 1894 C CA . SER A 1 238 ? 19.005 -4.682 -15.084 1.00 98.31 238 SER A CA 1
ATOM 1895 C C . SER A 1 238 ? 17.919 -4.038 -15.950 1.00 98.31 238 SER A C 1
ATOM 1897 O O . SER A 1 238 ? 17.979 -2.832 -16.200 1.00 98.31 238 SER A O 1
ATOM 1899 N N . VAL A 1 239 ? 16.885 -4.803 -16.313 1.00 98.31 239 VAL A N 1
ATOM 1900 C CA . VAL A 1 239 ? 15.747 -4.315 -17.108 1.00 98.31 239 VAL A CA 1
ATOM 1901 C C . VAL A 1 239 ? 14.959 -3.239 -16.348 1.00 98.31 239 VAL A C 1
ATOM 1903 O O . VAL A 1 239 ? 14.717 -2.147 -16.867 1.00 98.31 239 VAL A O 1
ATOM 1906 N N . LEU A 1 240 ? 14.625 -3.491 -15.078 1.00 98.50 240 LEU A N 1
ATOM 1907 C CA . LEU A 1 240 ? 13.894 -2.542 -14.231 1.00 98.50 240 LEU A CA 1
ATOM 1908 C C . LEU A 1 240 ? 14.686 -1.247 -13.964 1.00 98.50 240 LEU A C 1
ATOM 1910 O O . LEU A 1 240 ? 14.094 -0.169 -13.854 1.00 98.50 240 LEU A O 1
ATOM 1914 N N . ASN A 1 241 ? 16.019 -1.309 -13.911 1.00 98.50 241 ASN A N 1
ATOM 1915 C CA . ASN A 1 241 ? 16.867 -0.119 -13.813 1.00 98.50 241 ASN A CA 1
ATOM 1916 C C . ASN A 1 241 ? 16.778 0.764 -15.063 1.00 98.50 241 ASN A C 1
ATOM 1918 O O . ASN A 1 241 ? 16.801 1.989 -14.925 1.00 98.50 241 ASN A O 1
ATOM 1922 N N . GLY A 1 242 ? 16.617 0.172 -16.252 1.00 98.19 242 GLY A N 1
ATOM 1923 C CA . GLY A 1 242 ? 16.341 0.909 -17.489 1.00 98.19 242 GLY A CA 1
ATOM 1924 C C . GLY A 1 242 ? 15.052 1.727 -17.381 1.00 98.19 242 GLY A C 1
ATOM 1925 O O . GLY A 1 242 ? 15.071 2.944 -17.558 1.00 98.19 242 GLY A O 1
ATOM 1926 N N . ILE A 1 243 ? 13.960 1.091 -16.942 1.00 98.38 243 ILE A N 1
ATOM 1927 C CA . ILE A 1 243 ? 12.665 1.761 -16.718 1.00 98.38 243 ILE A CA 1
ATOM 1928 C C . ILE A 1 243 ? 12.791 2.889 -15.682 1.00 98.38 243 ILE A C 1
ATOM 1930 O O . ILE A 1 243 ? 12.256 3.987 -15.866 1.00 98.38 243 ILE A O 1
ATOM 1934 N N . SER A 1 244 ? 13.513 2.639 -14.585 1.00 98.19 244 SER A N 1
ATOM 1935 C CA . SER A 1 244 ? 13.778 3.649 -13.556 1.00 98.19 244 SER A CA 1
ATOM 1936 C C . SER A 1 244 ? 14.557 4.848 -14.116 1.00 98.19 244 SER A C 1
ATOM 1938 O O . SER A 1 244 ? 14.229 5.996 -13.801 1.00 98.19 244 SER A O 1
ATOM 1940 N N . ALA A 1 245 ? 15.559 4.609 -14.965 1.00 97.62 245 ALA A N 1
ATOM 1941 C CA . ALA A 1 245 ? 16.351 5.659 -15.602 1.00 97.62 245 ALA A CA 1
ATOM 1942 C C . ALA A 1 245 ? 15.523 6.492 -16.597 1.00 97.62 245 ALA A C 1
ATOM 1944 O O . ALA A 1 245 ? 15.623 7.724 -16.596 1.00 97.62 245 ALA A O 1
ATOM 1945 N N . ASP A 1 246 ? 14.653 5.853 -17.383 1.00 96.31 246 ASP A N 1
ATOM 1946 C CA . ASP A 1 246 ? 13.718 6.537 -18.282 1.00 96.31 246 ASP A CA 1
ATOM 1947 C C . ASP A 1 246 ? 12.751 7.435 -17.504 1.00 96.31 246 ASP A C 1
ATOM 1949 O O . ASP A 1 246 ? 12.582 8.619 -17.821 1.00 96.31 246 ASP A O 1
ATOM 1953 N N . TYR A 1 247 ? 12.165 6.914 -16.421 1.00 96.88 247 TYR A N 1
ATOM 1954 C CA . TYR A 1 247 ? 11.313 7.710 -15.542 1.00 96.88 247 TYR A CA 1
ATOM 1955 C C . TYR A 1 247 ? 12.068 8.907 -14.951 1.00 96.88 247 TYR A C 1
ATOM 1957 O O . TYR A 1 247 ? 11.567 10.033 -14.996 1.00 96.88 247 TYR A O 1
ATOM 1965 N N . ALA A 1 248 ? 13.275 8.704 -14.418 1.00 95.25 248 ALA A N 1
ATOM 1966 C CA . ALA A 1 248 ? 14.076 9.784 -13.842 1.00 95.25 248 ALA A CA 1
ATOM 1967 C C . ALA A 1 248 ? 14.428 10.862 -14.885 1.00 95.25 248 ALA A C 1
ATOM 1969 O O . ALA A 1 248 ? 14.431 12.057 -14.581 1.00 95.25 248 ALA A O 1
ATOM 1970 N N . SER A 1 249 ? 14.663 10.448 -16.131 1.00 95.88 249 SER A N 1
ATOM 1971 C CA . SER A 1 249 ? 15.020 11.340 -17.234 1.00 95.88 249 SER A CA 1
ATOM 1972 C C . SER A 1 249 ? 13.856 12.221 -17.683 1.00 95.88 249 SER A C 1
ATOM 1974 O O . SER A 1 249 ? 14.050 13.421 -17.902 1.00 95.88 249 SER A O 1
ATOM 1976 N N . TYR A 1 250 ? 12.649 11.657 -17.793 1.00 95.88 250 TYR A N 1
ATOM 1977 C CA . TYR A 1 250 ? 11.519 12.329 -18.445 1.00 95.88 250 TYR A CA 1
ATOM 1978 C C . TYR A 1 250 ? 10.381 12.749 -17.506 1.00 95.88 250 TYR A C 1
ATOM 1980 O O . TYR A 1 250 ? 9.559 13.576 -17.893 1.00 95.88 250 TYR A O 1
ATOM 1988 N N . SER A 1 251 ? 10.313 12.257 -16.265 1.00 93.12 251 SER A N 1
ATOM 1989 C CA . SER A 1 251 ? 9.278 12.673 -15.303 1.00 93.12 251 SER A CA 1
ATOM 1990 C C . SER A 1 251 ? 9.365 14.133 -14.813 1.00 93.12 251 SER A C 1
ATOM 1992 O O . SER A 1 251 ? 8.314 14.681 -14.461 1.00 93.12 251 SER A O 1
ATOM 1994 N N . PRO A 1 252 ? 10.518 14.835 -14.789 1.00 90.62 252 PRO A N 1
ATOM 1995 C CA . PRO A 1 252 ? 10.557 16.254 -14.422 1.00 90.62 252 PRO A CA 1
ATOM 1996 C C . PRO A 1 252 ? 10.024 17.169 -15.537 1.00 90.62 252 PRO A C 1
ATOM 1998 O O . PRO A 1 252 ? 10.208 16.909 -16.726 1.00 90.62 252 PRO A O 1
ATOM 2001 N N . GLN A 1 253 ? 9.391 18.290 -15.179 1.00 86.38 253 GLN A N 1
ATOM 2002 C CA . GLN A 1 253 ? 9.097 19.346 -16.159 1.00 86.38 253 GLN A CA 1
ATOM 2003 C C . GLN A 1 253 ? 10.377 20.140 -16.497 1.00 86.38 253 GLN A C 1
ATOM 2005 O O . GLN A 1 253 ? 11.208 20.325 -15.609 1.00 86.38 253 GLN A O 1
ATOM 2010 N N . PRO A 1 254 ? 10.564 20.614 -17.749 1.00 87.94 254 PRO A N 1
ATOM 2011 C CA . PRO A 1 254 ? 9.697 20.446 -18.925 1.00 87.94 254 PRO A CA 1
ATOM 2012 C C . PRO A 1 254 ? 9.961 19.154 -19.729 1.00 87.94 254 PRO A C 1
ATOM 2014 O O . PRO A 1 254 ? 9.287 18.912 -20.729 1.00 87.94 254 PRO A O 1
ATOM 2017 N N . LYS A 1 255 ? 10.913 18.310 -19.298 1.00 89.25 255 LYS A N 1
ATOM 2018 C CA . LYS A 1 255 ? 11.389 17.121 -20.034 1.00 89.25 255 LYS A CA 1
ATOM 2019 C C . LYS A 1 255 ? 10.292 16.113 -20.386 1.00 89.25 255 LYS A C 1
ATOM 2021 O O . LYS A 1 255 ? 10.435 15.410 -21.379 1.00 89.25 255 LYS A O 1
ATOM 2026 N N . ARG A 1 256 ? 9.170 16.099 -19.657 1.00 88.81 256 ARG A N 1
ATOM 2027 C CA . ARG A 1 256 ? 7.973 15.295 -19.987 1.00 88.81 256 ARG A CA 1
ATOM 2028 C C . ARG A 1 256 ? 7.547 15.407 -21.451 1.00 88.81 256 ARG A C 1
ATOM 2030 O O . ARG A 1 256 ? 7.208 14.402 -22.062 1.00 88.81 256 ARG A O 1
ATOM 2037 N N . ALA A 1 257 ? 7.565 16.617 -22.014 1.00 89.06 257 ALA A N 1
ATOM 2038 C CA . ALA A 1 257 ? 7.155 16.850 -23.402 1.00 89.06 257 ALA A CA 1
ATOM 2039 C C . ALA A 1 257 ? 8.171 16.311 -24.426 1.00 89.06 257 ALA A C 1
ATOM 2041 O O . ALA A 1 257 ? 7.821 16.099 -25.584 1.00 89.06 257 ALA A O 1
ATOM 2042 N N . MET A 1 258 ? 9.412 16.083 -23.988 1.00 92.56 258 MET A N 1
ATOM 2043 C CA . MET A 1 258 ? 10.529 15.598 -24.799 1.00 92.56 258 MET A CA 1
ATOM 2044 C C . MET A 1 258 ? 10.699 14.076 -24.728 1.00 92.56 258 MET A C 1
ATOM 2046 O O . MET A 1 258 ? 11.634 13.550 -25.326 1.00 92.56 258 MET A O 1
ATOM 2050 N N . ALA A 1 259 ? 9.836 13.367 -23.991 1.00 93.75 259 ALA A N 1
ATOM 2051 C CA . ALA A 1 259 ? 9.878 11.913 -23.934 1.00 93.75 259 ALA A CA 1
ATOM 2052 C C . ALA A 1 259 ? 9.670 11.312 -25.342 1.00 93.75 259 ALA A C 1
ATOM 2054 O O . ALA A 1 259 ? 8.772 11.769 -26.060 1.00 93.75 259 ALA A O 1
ATOM 2055 N N . PRO A 1 260 ? 10.454 10.289 -25.734 1.00 95.38 260 PRO A N 1
ATOM 2056 C CA . PRO A 1 260 ? 10.198 9.478 -26.922 1.00 95.38 260 PRO A CA 1
ATOM 2057 C C . PRO A 1 260 ? 8.736 9.021 -27.007 1.00 95.38 260 PRO A C 1
ATOM 2059 O O . PRO A 1 260 ? 8.125 8.738 -25.977 1.00 95.38 260 PRO A O 1
ATOM 2062 N N . GLU A 1 261 ? 8.176 8.906 -28.217 1.00 94.50 261 GLU A N 1
ATOM 2063 C CA . GLU A 1 261 ? 6.745 8.589 -28.407 1.00 94.50 261 GLU A CA 1
ATOM 2064 C C . GLU A 1 261 ? 6.300 7.324 -27.660 1.00 94.50 261 GLU A C 1
ATOM 2066 O O . GLU A 1 261 ? 5.248 7.330 -27.025 1.00 94.50 261 GLU A O 1
ATOM 2071 N N . HIS A 1 262 ? 7.127 6.275 -27.655 1.00 93.25 262 HIS A N 1
ATOM 2072 C CA . HIS A 1 262 ? 6.831 5.029 -26.942 1.00 93.25 262 HIS A CA 1
ATOM 2073 C C . HIS A 1 262 ? 6.834 5.188 -25.407 1.00 93.25 262 HIS A C 1
ATOM 2075 O O . HIS A 1 262 ? 6.113 4.470 -24.722 1.00 93.25 262 HIS A O 1
ATOM 2081 N N . LEU A 1 263 ? 7.578 6.159 -24.855 1.00 95.62 263 LEU A N 1
ATOM 2082 C CA . LEU A 1 263 ? 7.631 6.448 -23.414 1.00 95.62 263 LEU A CA 1
ATOM 2083 C C . LEU A 1 263 ? 6.521 7.390 -22.944 1.00 95.62 263 LEU A C 1
ATOM 2085 O O . LEU A 1 263 ? 6.188 7.406 -21.757 1.00 95.62 263 LEU A O 1
ATOM 2089 N N . LYS A 1 264 ? 5.939 8.204 -23.833 1.00 95.12 264 LYS A N 1
ATOM 2090 C CA . LYS A 1 264 ? 4.953 9.228 -23.447 1.00 95.12 264 LYS A CA 1
ATOM 2091 C C . LYS A 1 264 ? 3.764 8.677 -22.648 1.00 95.12 264 LYS A C 1
ATOM 2093 O O . LYS A 1 264 ? 3.420 9.320 -21.650 1.00 95.12 264 LYS A O 1
ATOM 2098 N N . PRO A 1 265 ? 3.136 7.536 -23.008 1.00 95.88 265 PRO A N 1
ATOM 2099 C CA . PRO A 1 265 ? 2.040 6.975 -22.219 1.00 95.88 265 PRO A CA 1
ATOM 2100 C C . PRO A 1 265 ? 2.471 6.640 -20.787 1.00 95.88 265 PRO A C 1
ATOM 2102 O O . PRO A 1 265 ? 1.806 7.057 -19.837 1.00 95.88 265 PRO A O 1
ATOM 2105 N N . PHE A 1 266 ? 3.624 5.983 -20.631 1.00 97.62 266 PHE A N 1
ATOM 2106 C CA . PHE A 1 266 ? 4.199 5.636 -19.333 1.00 97.62 266 PHE A CA 1
ATOM 2107 C C . PHE A 1 266 ? 4.533 6.881 -18.504 1.00 97.62 266 PHE A C 1
ATOM 2109 O O . PHE A 1 266 ? 4.083 7.007 -17.369 1.00 97.62 266 PHE A O 1
ATOM 2116 N N . ILE A 1 267 ? 5.247 7.859 -19.071 1.00 97.56 267 ILE A N 1
ATOM 2117 C CA . ILE A 1 267 ? 5.618 9.089 -18.355 1.00 97.56 267 ILE A CA 1
ATOM 2118 C C . ILE A 1 267 ? 4.381 9.896 -17.949 1.00 97.56 267 ILE A C 1
ATOM 2120 O O . ILE A 1 267 ? 4.328 10.437 -16.839 1.00 97.56 267 ILE A O 1
ATOM 2124 N N . ARG A 1 268 ? 3.352 9.956 -18.802 1.00 95.88 268 ARG A N 1
ATOM 2125 C CA . ARG A 1 268 ? 2.076 10.598 -18.461 1.00 95.88 268 ARG A CA 1
ATOM 2126 C C . ARG A 1 268 ? 1.399 9.879 -17.296 1.00 95.88 268 ARG A C 1
ATOM 2128 O O . ARG A 1 268 ? 1.043 10.535 -16.318 1.00 95.88 268 ARG A O 1
ATOM 2135 N N . ALA A 1 269 ? 1.275 8.557 -17.372 1.00 97.12 269 ALA A N 1
ATOM 2136 C CA . ALA A 1 269 ? 0.678 7.733 -16.325 1.00 97.12 269 ALA A CA 1
ATOM 2137 C C . ALA A 1 269 ? 1.467 7.779 -15.003 1.00 97.12 269 ALA A C 1
ATOM 2139 O O . ALA A 1 269 ? 0.890 7.629 -13.928 1.00 97.12 269 ALA A O 1
ATOM 2140 N N . SER A 1 270 ? 2.773 8.030 -15.057 1.00 97.00 270 SER A N 1
ATOM 2141 C CA . SER A 1 27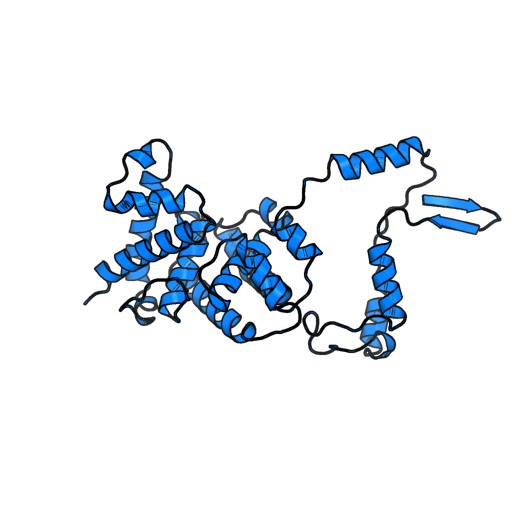0 ? 3.646 8.133 -13.883 1.00 97.00 270 SER A CA 1
ATOM 2142 C C . SER A 1 270 ? 3.759 9.554 -13.316 1.00 97.00 270 SER A C 1
ATOM 2144 O O . SER A 1 270 ? 4.430 9.744 -12.305 1.00 97.00 270 SER A O 1
ATOM 2146 N N . THR A 1 271 ? 3.109 10.560 -13.919 1.00 94.75 271 THR A N 1
ATOM 2147 C CA . THR A 1 271 ? 3.185 11.964 -13.457 1.00 94.75 271 THR A CA 1
ATOM 2148 C C . THR A 1 271 ? 1.842 12.676 -13.310 1.00 94.75 271 THR A C 1
ATOM 2150 O O . THR A 1 271 ? 1.789 13.712 -12.645 1.00 94.75 271 THR A O 1
ATOM 2153 N N . LEU A 1 272 ? 0.763 12.156 -13.900 1.00 92.94 272 LEU A N 1
ATOM 2154 C CA . LEU A 1 272 ? -0.589 12.709 -13.814 1.00 92.94 272 LEU A CA 1
ATOM 2155 C C . LEU A 1 272 ? -1.573 11.624 -13.391 1.00 92.94 272 LEU A C 1
ATOM 2157 O O . LEU A 1 272 ? -1.505 10.510 -13.903 1.00 92.94 272 LEU A O 1
ATOM 2161 N N . ALA A 1 273 ? -2.495 11.979 -12.489 1.00 93.62 273 ALA A N 1
ATOM 2162 C CA . ALA A 1 273 ? -3.562 11.090 -12.023 1.00 93.62 273 ALA A CA 1
ATOM 2163 C C . ALA A 1 273 ? -3.039 9.689 -11.642 1.00 93.62 273 ALA A C 1
ATOM 2165 O O . ALA A 1 273 ? -3.596 8.663 -12.018 1.00 93.62 273 ALA A O 1
ATOM 2166 N N . THR A 1 274 ? -1.911 9.639 -10.926 1.00 96.38 274 THR A N 1
ATOM 2167 C CA . THR A 1 274 ? -1.112 8.415 -10.751 1.00 96.38 274 THR A CA 1
ATOM 2168 C C . THR A 1 274 ? -1.847 7.304 -9.996 1.00 96.38 274 THR A C 1
ATOM 2170 O O . THR A 1 274 ? -1.477 6.130 -10.098 1.00 96.38 274 THR A O 1
ATOM 2173 N N . THR A 1 275 ? -2.901 7.654 -9.266 1.00 96.44 275 THR A N 1
ATOM 2174 C CA . THR A 1 275 ? -3.755 6.742 -8.505 1.00 96.44 275 THR A CA 1
ATOM 2175 C C . THR A 1 275 ? -5.000 6.280 -9.261 1.00 96.44 275 THR A C 1
ATOM 2177 O O . THR A 1 275 ? -5.713 5.427 -8.736 1.00 96.44 275 THR A O 1
ATOM 2180 N N . ASP A 1 276 ? -5.258 6.784 -10.472 1.00 97.44 276 ASP A N 1
ATOM 2181 C CA . ASP A 1 276 ? -6.390 6.359 -11.296 1.00 97.44 276 ASP A CA 1
ATOM 2182 C C . ASP A 1 276 ? -6.130 4.994 -11.939 1.00 97.44 276 ASP A C 1
ATOM 2184 O O . ASP A 1 276 ? -4.992 4.649 -12.274 1.00 97.44 276 ASP A O 1
ATOM 2188 N N . THR A 1 277 ? -7.204 4.232 -12.167 1.00 98.12 277 THR A N 1
ATOM 2189 C CA . THR A 1 277 ? -7.135 2.884 -12.750 1.00 98.12 277 THR A CA 1
ATOM 2190 C C . THR A 1 277 ? -6.367 2.876 -14.070 1.00 98.12 277 THR A C 1
ATOM 2192 O O . THR A 1 277 ? -5.431 2.101 -14.227 1.00 98.12 277 THR A O 1
ATOM 2195 N N . GLN A 1 278 ? -6.690 3.789 -14.993 1.00 97.75 278 GLN A N 1
ATOM 2196 C CA . GLN A 1 278 ? -6.034 3.853 -16.305 1.00 97.75 278 GLN A CA 1
ATOM 2197 C C . GLN A 1 278 ? -4.531 4.133 -16.197 1.00 97.75 278 GLN A C 1
ATOM 2199 O O . GLN A 1 278 ? -3.749 3.561 -16.949 1.00 97.75 278 GLN A O 1
ATOM 2204 N N . ALA A 1 279 ? -4.111 4.981 -15.254 1.00 98.06 279 ALA A N 1
ATOM 2205 C CA . ALA A 1 279 ? -2.699 5.274 -15.044 1.00 98.06 279 ALA A CA 1
ATOM 2206 C C . ALA A 1 279 ? -1.958 4.069 -14.444 1.00 98.06 279 ALA A C 1
ATOM 2208 O O . ALA A 1 279 ? -0.836 3.777 -14.849 1.00 98.06 279 ALA A O 1
ATOM 2209 N N . ARG A 1 280 ? -2.581 3.345 -13.506 1.00 98.38 280 ARG A N 1
ATOM 2210 C CA . ARG A 1 280 ? -2.027 2.102 -12.945 1.00 98.38 280 ARG A CA 1
ATOM 2211 C C . ARG A 1 280 ? -1.853 1.035 -14.026 1.00 98.38 280 ARG A C 1
ATOM 2213 O O . ARG A 1 280 ? -0.742 0.544 -14.197 1.00 98.38 280 ARG A O 1
ATOM 2220 N N . VAL A 1 281 ? -2.906 0.775 -14.807 1.00 98.56 281 VAL A N 1
ATOM 2221 C CA . VAL A 1 281 ? -2.873 -0.168 -15.938 1.00 98.56 281 VAL A CA 1
ATOM 2222 C C . VAL A 1 281 ? -1.799 0.237 -16.945 1.00 98.56 281 VAL A C 1
ATOM 2224 O O . VAL A 1 281 ? -0.959 -0.582 -17.286 1.00 98.56 281 VAL A O 1
ATOM 2227 N N . ALA A 1 282 ? -1.748 1.504 -17.368 1.00 98.25 282 ALA A N 1
ATOM 2228 C CA . ALA A 1 282 ? -0.758 1.969 -18.341 1.00 98.25 282 ALA A CA 1
ATOM 2229 C C . ALA A 1 282 ? 0.695 1.792 -17.864 1.00 98.25 282 ALA A C 1
ATOM 2231 O O . ALA A 1 282 ? 1.570 1.498 -18.677 1.00 98.25 282 ALA A O 1
ATOM 2232 N N . ARG A 1 283 ? 0.970 1.950 -16.560 1.00 98.38 283 ARG 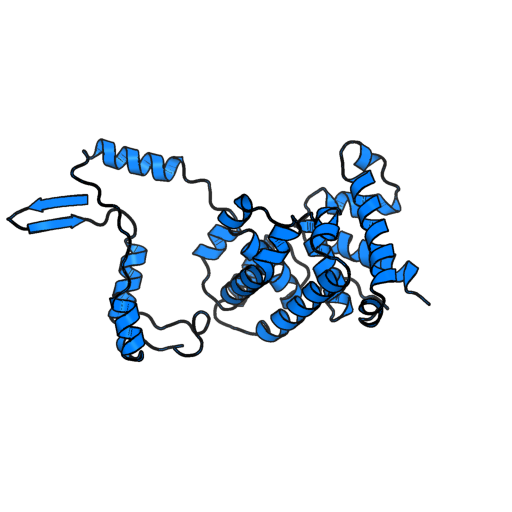A N 1
ATOM 2233 C CA . ARG A 1 283 ? 2.305 1.676 -16.007 1.00 98.38 283 ARG A CA 1
ATOM 2234 C C . ARG A 1 283 ? 2.626 0.188 -16.015 1.00 98.38 283 ARG A C 1
ATOM 2236 O O . ARG A 1 283 ? 3.712 -0.163 -16.459 1.00 98.38 283 ARG A O 1
ATOM 2243 N N . SER A 1 284 ? 1.701 -0.664 -15.577 1.00 98.25 284 SER A N 1
ATOM 2244 C CA . SER A 1 284 ? 1.897 -2.119 -15.595 1.00 98.25 284 SER A CA 1
ATOM 2245 C C . SER A 1 284 ? 2.054 -2.663 -17.015 1.00 98.25 284 SER A C 1
ATOM 2247 O O . SER A 1 284 ? 2.985 -3.416 -17.253 1.00 98.25 284 SER A O 1
ATOM 2249 N N . VAL A 1 285 ? 1.238 -2.209 -17.974 1.00 98.06 285 VAL A N 1
ATOM 2250 C CA . VAL A 1 285 ? 1.364 -2.552 -19.405 1.00 98.06 285 VAL A CA 1
ATOM 2251 C C . VAL A 1 285 ? 2.757 -2.208 -19.926 1.00 98.06 285 VAL A C 1
ATOM 2253 O O . VAL A 1 285 ? 3.393 -3.030 -20.575 1.00 98.06 285 VAL A O 1
ATOM 2256 N N . TYR A 1 286 ? 3.253 -1.004 -19.627 1.00 98.38 286 TYR A N 1
ATOM 2257 C CA . TYR A 1 286 ? 4.588 -0.604 -20.061 1.00 98.38 286 TYR A CA 1
ATOM 2258 C C . TYR A 1 286 ? 5.674 -1.491 -19.438 1.00 98.38 286 TYR A C 1
ATOM 2260 O O . TYR A 1 286 ? 6.529 -1.996 -20.159 1.00 98.38 286 TYR A O 1
ATOM 2268 N N . ILE A 1 287 ? 5.618 -1.722 -18.120 1.00 98.25 287 ILE A N 1
ATOM 2269 C CA . ILE A 1 287 ? 6.588 -2.578 -17.423 1.00 98.25 287 ILE A CA 1
ATOM 2270 C C . ILE A 1 287 ? 6.570 -3.995 -18.011 1.00 98.25 287 ILE A C 1
ATOM 2272 O O . ILE A 1 287 ? 7.635 -4.494 -18.355 1.00 98.25 287 ILE A O 1
ATOM 2276 N N . LEU A 1 288 ? 5.391 -4.602 -18.194 1.00 97.75 288 LEU A N 1
ATOM 2277 C CA . LEU A 1 288 ? 5.241 -5.927 -18.807 1.00 97.75 288 LEU A CA 1
ATOM 2278 C C . LEU A 1 288 ? 5.829 -5.964 -20.217 1.00 97.75 288 LEU A C 1
ATOM 2280 O O . LEU A 1 288 ? 6.675 -6.806 -20.476 1.00 97.75 288 LEU A O 1
ATOM 2284 N N . SER A 1 289 ? 5.497 -5.000 -21.081 1.00 97.12 289 SER A N 1
ATOM 2285 C CA . SER A 1 289 ? 6.016 -4.974 -22.458 1.00 97.12 289 SER A CA 1
ATOM 2286 C C . SER A 1 289 ? 7.545 -4.883 -22.532 1.00 97.12 289 SER A C 1
ATOM 2288 O O . SER A 1 289 ? 8.172 -5.442 -23.430 1.00 97.12 289 SER A O 1
ATOM 2290 N N . VAL A 1 290 ? 8.167 -4.181 -21.577 1.00 97.50 290 VAL A N 1
ATOM 2291 C CA . VAL A 1 290 ? 9.627 -4.093 -21.492 1.00 97.50 290 VAL A CA 1
ATOM 2292 C C . VAL A 1 290 ? 10.208 -5.408 -20.981 1.00 97.50 290 VAL A C 1
ATOM 2294 O O . VAL A 1 290 ? 11.245 -5.827 -21.483 1.00 97.50 290 VAL A O 1
ATOM 2297 N N . LEU A 1 291 ? 9.565 -6.064 -20.012 1.00 97.38 291 LEU A N 1
ATOM 2298 C CA . LEU A 1 291 ? 9.989 -7.386 -19.550 1.00 97.38 291 LEU A CA 1
ATOM 2299 C C . LEU A 1 291 ? 9.872 -8.421 -20.676 1.00 97.38 291 LEU A C 1
ATOM 2301 O O . LEU A 1 291 ? 10.846 -9.117 -20.931 1.00 97.38 291 LEU A O 1
ATOM 2305 N N . GLU A 1 292 ? 8.755 -8.458 -21.402 1.00 96.44 292 GLU A N 1
ATOM 2306 C CA . GLU A 1 292 ? 8.519 -9.374 -22.530 1.00 96.44 292 GLU A CA 1
ATOM 2307 C C . GLU A 1 292 ? 9.642 -9.248 -23.561 1.00 96.44 292 GLU A C 1
ATOM 2309 O O . GLU A 1 292 ? 10.341 -10.213 -23.838 1.00 96.44 292 GLU A O 1
ATOM 2314 N N . ALA A 1 293 ? 9.971 -8.023 -23.979 1.00 96.06 293 ALA A N 1
ATOM 2315 C CA . ALA A 1 293 ? 11.050 -7.782 -24.937 1.00 96.06 293 ALA A CA 1
ATOM 2316 C C . ALA A 1 293 ? 12.456 -8.252 -24.489 1.00 96.06 293 ALA A C 1
ATOM 2318 O O . ALA A 1 293 ? 13.362 -8.310 -25.320 1.00 96.06 293 ALA A O 1
ATOM 2319 N N . HIS A 1 294 ? 12.675 -8.527 -23.197 1.00 96.19 294 HIS A N 1
ATOM 2320 C CA . HIS A 1 294 ? 13.964 -8.984 -22.656 1.00 96.19 294 HIS A CA 1
ATOM 2321 C C . HIS A 1 294 ? 13.949 -10.440 -22.165 1.00 96.19 294 HIS A C 1
ATOM 2323 O O . HIS A 1 294 ? 15.021 -11.007 -21.926 1.00 96.19 294 HIS A O 1
ATOM 2329 N N . PHE A 1 295 ? 12.768 -11.022 -21.963 1.00 93.56 295 PHE A N 1
ATOM 2330 C CA . PHE A 1 295 ? 12.566 -12.379 -21.451 1.00 93.56 295 PHE A CA 1
ATOM 2331 C C . PHE A 1 295 ? 11.860 -13.305 -22.450 1.00 93.56 295 PHE A C 1
ATOM 2333 O O . PHE A 1 295 ? 11.760 -14.495 -22.171 1.00 93.56 295 PHE A O 1
ATOM 2340 N N . ASP A 1 296 ? 11.441 -12.792 -23.608 1.00 78.50 296 ASP A N 1
ATOM 2341 C CA . ASP A 1 296 ? 11.117 -13.603 -24.778 1.00 78.50 296 ASP A CA 1
ATOM 2342 C C . ASP A 1 296 ? 12.406 -14.275 -25.290 1.00 78.50 296 ASP A C 1
ATOM 2344 O O . ASP A 1 296 ? 13.282 -13.614 -25.859 1.00 78.50 296 ASP A O 1
ATOM 2348 N N . ASP A 1 297 ? 12.520 -15.583 -25.040 1.00 56.47 297 ASP A N 1
ATOM 2349 C CA . ASP A 1 297 ? 13.460 -16.498 -25.708 1.00 56.47 297 ASP A CA 1
ATOM 2350 C C . ASP A 1 297 ? 12.915 -16.951 -27.077 1.00 56.47 297 ASP A C 1
ATOM 2352 O O . ASP A 1 297 ? 11.747 -17.409 -27.146 1.00 56.47 297 ASP A O 1
#

Solvent-accessible surface area (backbone atoms only — not comparable to full-atom values): 16271 Å² total; per-residue (Å²): 64,52,46,82,55,96,96,38,81,45,73,49,85,84,71,61,64,69,60,55,47,52,52,51,36,26,67,68,52,72,39,56,40,50,56,47,77,37,71,89,56,38,69,35,30,46,87,67,48,58,69,69,59,45,49,56,60,72,67,57,80,78,89,74,88,82,48,70,76,64,55,70,68,56,49,50,47,50,52,47,46,56,60,68,68,50,71,79,74,50,76,50,52,49,45,60,75,74,54,73,14,29,46,51,42,52,16,43,52,51,16,60,76,42,40,66,57,33,45,63,11,50,42,42,50,76,76,44,47,81,62,42,44,42,35,41,52,28,35,47,51,52,38,21,68,69,69,26,60,58,23,69,75,55,38,59,57,48,43,65,67,18,33,90,44,61,83,64,49,72,62,39,50,52,52,51,50,52,14,50,48,56,49,54,69,52,37,54,45,65,56,29,44,75,40,49,49,16,40,57,65,45,35,53,36,50,34,53,43,54,26,33,35,70,47,81,36,48,77,54,82,90,67,95,67,53,50,72,59,69,73,42,30,71,61,48,39,56,55,53,48,50,56,28,51,52,46,65,65,23,57,47,87,76,39,47,81,70,39,56,79,87,46,37,62,37,44,45,18,72,70,46,66,47,56,36,37,69,20,42,41,41,38,29,53,48,54,49,56,56,47,46,77,73,68,68,127

Secondary structure (DSSP, 8-state):
-EEEETTEEEE---S-HHHHHHHHHHHTT-SPPPTTT-SSSTT--GGGS-HHHHHHHHT--------BS--HHHHHHHHHHHHHS-PPP-HHHHHHHH--SHHHHHHHHHHHHTHHHHHHTTSS-HHHHTTTHHHHHHHHHHHHHHT-S--TTTHHHHHHHTSS--TTHHHHHHHHHHHHHHHHHH--HHHHHTSGGGSHHHHHHHHHHHHHHHS--TTSPP-S--GGGGT-HHHHHHHHHHHHHHHHHHSSTTGGGGS-TTTHHHHHHTTSSTTSHHHHHHHHHHHHHHHHHHH--

Mean predicted aligned error: 8.5 Å